Protein AF-A0A7K2NXX6-F1 (afdb_monomer_lite)

Radius of gyration: 20.78 Å; chains: 1; bounding box: 57×47×48 Å

pLDDT: mean 92.91, std 5.84, range [59.84, 98.69]

Secondary structure (DSSP, 8-state):
-GGGT------GGGTSSS-TTSS--TTSSS-SSHHHHHHHHHTSPPPPPPPPPS-----TT---PPPPPGGG--S--TT----SHHHHHHHHHHIIIIIGGGHHHHTT-TTTT-S---HHHHHTTSS-HHHHHHHHHHH-SHHHHHHHHHHHHHHHHHHHHHH-GGGGTS-SS--------GGGTTT-

Sequence (188 aa):
LSARGCRLHVHDAVTTVLAPGSVTPASSDHFAVFTPYFRRWSERAVREPLAAPRGVRVPDGVGSEPLPARGDLTGLSPGLGTGGERDARKRLTAWLRGGIGGYADHHDDLAGDATSRLSPDLHLGALSPVELVHRARRAGGPGAEAFVRQLAWRDFHHQVLAARPHASAADYRTRHDRWRTGAAAEAD

Foldseek 3Di:
DVVVVDDDDDDQQLLAQDGQQPQDDPPDSADPDLPVSVVSVVVDDGDDDDDDDPDDDDDPPDDDDDDDDPVVDPPDDPPDDDDALVVLVVLLVVCLVPQLACQQPCVPPPVVPSDSPNVVCSVVSSDRLSVLLVSLVVSDDDSSVVVNSVSSVVVNVNNLCVRPVCVVPDPPDDPVDDDDDDPRVVPD

Structure (mmCIF, N/CA/C/O backbone):
data_AF-A0A7K2NXX6-F1
#
_entry.id   AF-A0A7K2NXX6-F1
#
loop_
_atom_site.group_PDB
_atom_site.id
_atom_site.type_symbol
_atom_site.label_atom_id
_atom_site.label_alt_id
_atom_site.label_comp_id
_atom_site.label_asym_id
_atom_site.label_entity_id
_atom_site.label_seq_id
_atom_site.pdbx_PDB_ins_code
_atom_site.Cartn_x
_atom_site.Cartn_y
_atom_site.Cartn_z
_atom_site.occupancy
_atom_site.B_iso_or_equiv
_atom_site.auth_seq_id
_atom_site.auth_comp_id
_atom_site.auth_asym_id
_atom_site.auth_atom_id
_atom_site.pdbx_PDB_model_num
ATOM 1 N N . LEU A 1 1 ? -21.059 -16.130 12.339 1.00 80.50 1 LEU A N 1
ATOM 2 C CA . LEU A 1 1 ? -21.945 -14.942 12.238 1.00 80.50 1 LEU A CA 1
ATOM 3 C C . LEU A 1 1 ? -23.342 -15.316 11.755 1.00 80.50 1 LEU A C 1
ATOM 5 O O . LEU A 1 1 ? -24.276 -15.112 12.517 1.00 80.50 1 LEU A O 1
ATOM 9 N N . SER A 1 2 ? -23.482 -15.942 10.580 1.00 85.56 2 SER A N 1
ATOM 10 C CA . SER A 1 2 ? -24.791 -16.387 10.058 1.00 85.56 2 SER A CA 1
ATOM 11 C C . SER A 1 2 ? -25.552 -17.318 11.019 1.00 85.56 2 SER A C 1
ATOM 13 O O . SER A 1 2 ? -26.702 -17.051 11.346 1.00 85.56 2 SER A O 1
ATOM 15 N N . ALA A 1 3 ? -24.876 -18.311 11.613 1.00 92.69 3 ALA A N 1
ATOM 16 C CA . ALA A 1 3 ? -25.461 -19.191 12.639 1.00 92.69 3 ALA A CA 1
ATOM 17 C C . ALA A 1 3 ? -25.956 -18.463 13.913 1.00 92.69 3 ALA A C 1
ATOM 19 O O . ALA A 1 3 ? -26.666 -19.048 14.719 1.00 92.69 3 ALA A O 1
ATOM 20 N N . ARG A 1 4 ? -25.580 -17.190 14.105 1.00 94.62 4 ARG A N 1
ATOM 21 C CA . ARG A 1 4 ? -26.036 -16.322 15.204 1.00 94.62 4 ARG A CA 1
ATOM 22 C C . ARG A 1 4 ? -27.047 -15.263 14.734 1.00 94.62 4 ARG A C 1
ATOM 24 O O . ARG A 1 4 ? -27.299 -14.311 15.460 1.00 94.62 4 ARG A O 1
ATOM 31 N N . GLY A 1 5 ? -27.571 -15.376 13.510 1.00 95.31 5 GLY A N 1
ATOM 32 C CA . GLY A 1 5 ? -28.496 -14.404 12.915 1.00 95.31 5 GLY A CA 1
ATOM 33 C C . GLY A 1 5 ? -27.854 -13.071 12.508 1.00 95.31 5 GLY A C 1
ATOM 34 O O . GLY A 1 5 ? -28.562 -12.118 12.192 1.00 95.31 5 GLY A O 1
ATOM 35 N N . CYS A 1 6 ? -26.521 -12.967 12.508 1.00 96.00 6 CYS A N 1
ATOM 36 C CA . CYS A 1 6 ? -25.822 -11.734 12.145 1.00 96.00 6 CYS A CA 1
ATOM 37 C C . CYS A 1 6 ? -25.504 -11.693 10.646 1.00 96.00 6 CYS A C 1
ATOM 39 O O . CYS A 1 6 ? -24.922 -12.637 10.103 1.00 96.00 6 CYS A O 1
ATOM 41 N N . ARG A 1 7 ? -25.798 -10.557 10.000 1.00 95.06 7 ARG A N 1
ATOM 42 C CA . ARG A 1 7 ? -25.354 -10.263 8.629 1.00 95.06 7 ARG A CA 1
ATOM 43 C C . ARG A 1 7 ? -23.888 -9.831 8.619 1.00 95.06 7 ARG A C 1
ATOM 45 O O . ARG A 1 7 ? -23.461 -9.085 9.495 1.00 95.06 7 ARG A O 1
ATOM 52 N N . LEU A 1 8 ? -23.139 -10.287 7.617 1.00 93.19 8 LEU A N 1
ATOM 53 C CA . LEU A 1 8 ? -21.754 -9.891 7.366 1.00 93.19 8 LEU A CA 1
ATOM 54 C C . LEU A 1 8 ? -21.682 -9.169 6.020 1.00 93.19 8 LEU A C 1
ATOM 56 O O . LEU A 1 8 ? -22.116 -9.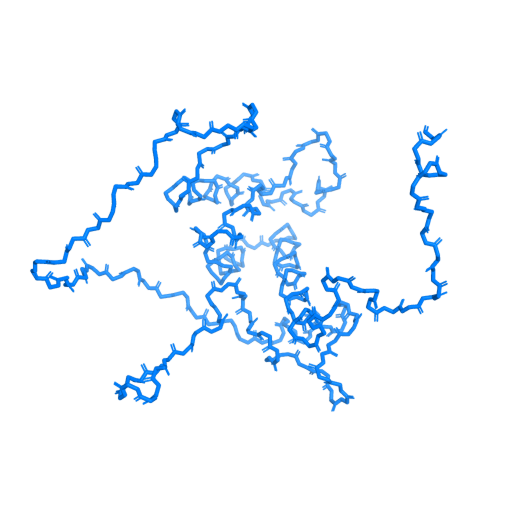710 5.006 1.00 93.19 8 LEU A O 1
ATOM 60 N N . HIS A 1 9 ? -21.107 -7.971 6.027 1.00 91.44 9 HIS A N 1
ATOM 61 C CA . HIS A 1 9 ? -20.768 -7.214 4.828 1.00 91.44 9 HIS A CA 1
ATOM 62 C C . HIS A 1 9 ? -19.251 -7.036 4.805 1.00 91.44 9 HIS A C 1
ATOM 64 O O . HIS A 1 9 ? -18.674 -6.578 5.791 1.00 91.44 9 HIS A O 1
ATOM 70 N N . VAL A 1 10 ? -18.611 -7.438 3.708 1.00 90.00 10 VAL A N 1
ATOM 71 C CA . VAL A 1 10 ? -17.154 -7.361 3.540 1.00 90.00 10 VAL A CA 1
ATOM 72 C C . VAL A 1 10 ? -16.827 -6.252 2.545 1.00 90.00 10 VAL A C 1
ATOM 74 O O . VAL A 1 10 ? -17.535 -6.066 1.555 1.00 90.00 10 VAL A O 1
ATOM 77 N N . HIS A 1 11 ? -15.766 -5.499 2.829 1.00 87.25 11 HIS A N 1
ATOM 78 C CA . HIS A 1 11 ? -15.288 -4.402 1.996 1.00 87.25 11 HIS A CA 1
ATOM 79 C C . HIS A 1 11 ? -13.804 -4.612 1.677 1.00 87.25 11 HIS A C 1
ATOM 81 O O . HIS A 1 11 ? -12.934 -4.246 2.462 1.00 87.25 11 HIS A O 1
ATOM 87 N N . ASP A 1 12 ? -13.508 -5.187 0.514 1.00 75.94 12 ASP A N 1
ATOM 88 C CA . ASP A 1 12 ? -12.149 -5.652 0.188 1.00 75.94 12 ASP A CA 1
ATOM 89 C C . ASP A 1 12 ? -11.182 -4.514 -0.184 1.00 75.94 12 ASP A C 1
ATOM 91 O O . ASP A 1 12 ? -9.980 -4.592 0.054 1.00 75.94 12 ASP A O 1
ATOM 95 N N . ALA A 1 13 ? -11.700 -3.396 -0.702 1.00 73.44 13 ALA A N 1
ATOM 96 C CA . ALA A 1 13 ? -10.901 -2.234 -1.110 1.00 73.44 13 ALA A CA 1
ATOM 97 C C . ALA A 1 13 ? -10.537 -1.287 0.056 1.00 73.44 13 ALA A C 1
ATOM 99 O O . ALA A 1 13 ? -10.328 -0.086 -0.151 1.00 73.44 13 ALA A O 1
ATOM 100 N N . VAL A 1 14 ? -10.537 -1.786 1.296 1.00 78.62 14 VAL A N 1
ATOM 101 C CA . VAL A 1 14 ? -10.045 -1.038 2.468 1.00 78.62 14 VAL A CA 1
ATOM 102 C C . VAL A 1 14 ? -8.521 -1.055 2.481 1.00 78.62 14 VAL A C 1
ATOM 104 O O . VAL A 1 14 ? -7.893 -0.029 2.741 1.00 78.62 14 VAL A O 1
ATOM 107 N N . THR A 1 15 ? -7.928 -2.201 2.145 1.00 86.69 15 THR A N 1
ATOM 108 C CA . THR A 1 15 ? -6.482 -2.390 2.181 1.00 86.69 15 THR A CA 1
ATOM 109 C C . THR A 1 15 ? -5.831 -2.228 0.819 1.00 86.69 15 THR A C 1
ATOM 111 O O . THR A 1 15 ? -4.651 -1.927 0.818 1.00 86.69 15 THR A O 1
ATOM 114 N N . THR A 1 16 ? -6.519 -2.375 -0.317 1.00 95.06 16 THR A N 1
ATOM 115 C CA . THR A 1 16 ? -5.965 -2.230 -1.685 1.00 95.06 16 THR A CA 1
ATOM 116 C C . THR A 1 16 ? -6.649 -1.109 -2.475 1.00 95.06 16 THR A C 1
ATOM 118 O O . THR A 1 16 ? -7.685 -0.590 -2.052 1.00 95.06 16 THR A O 1
ATOM 121 N N . VAL A 1 17 ? -6.075 -0.695 -3.615 1.00 97.44 17 VAL A N 1
ATOM 122 C CA . VAL A 1 17 ? -6.768 0.233 -4.533 1.00 97.44 17 VAL A CA 1
ATOM 123 C C . VAL A 1 17 ? -7.889 -0.506 -5.259 1.00 97.44 17 VAL A C 1
ATOM 125 O O . VAL A 1 17 ? -9.029 -0.040 -5.280 1.00 97.44 17 VAL A O 1
ATOM 128 N N . LEU A 1 18 ? -7.565 -1.672 -5.817 1.00 96.75 18 LEU A N 1
ATOM 129 C CA . LEU A 1 18 ? -8.494 -2.605 -6.439 1.00 96.75 18 LEU A CA 1
ATOM 130 C C . LEU A 1 18 ? -8.483 -3.925 -5.663 1.00 96.75 18 LEU A C 1
ATOM 132 O O . LEU A 1 18 ? -7.428 -4.425 -5.268 1.00 96.75 18 LEU A O 1
ATOM 136 N N . ALA A 1 19 ? -9.658 -4.503 -5.422 1.00 94.50 19 ALA A N 1
ATOM 137 C CA . ALA A 1 19 ? -9.767 -5.761 -4.687 1.00 94.50 19 ALA A CA 1
ATOM 138 C C . ALA A 1 19 ? -9.073 -6.910 -5.452 1.00 94.50 19 ALA A C 1
ATOM 140 O O . ALA A 1 19 ? -9.161 -6.951 -6.689 1.00 94.50 19 ALA A O 1
ATOM 141 N N . PRO A 1 20 ? -8.419 -7.866 -4.766 1.00 94.50 20 PRO A N 1
ATOM 142 C CA . PRO A 1 20 ? -7.987 -9.114 -5.392 1.00 94.50 20 PRO A CA 1
ATOM 143 C C . PRO A 1 20 ? -9.119 -9.766 -6.201 1.00 94.50 20 PRO A C 1
ATOM 145 O O . PRO A 1 20 ? -10.276 -9.743 -5.792 1.00 94.50 20 PRO A O 1
ATOM 148 N N . GLY A 1 21 ? -8.804 -10.293 -7.386 1.00 92.81 21 GLY A N 1
ATOM 149 C CA . GLY A 1 21 ? -9.799 -10.876 -8.299 1.00 92.81 21 GLY A CA 1
ATOM 150 C C . GLY A 1 21 ? -10.571 -9.875 -9.176 1.00 92.81 21 GLY A C 1
ATOM 151 O O . GLY A 1 21 ? -11.204 -10.286 -10.142 1.00 92.81 21 GLY A O 1
ATOM 152 N N . SER A 1 22 ? -10.483 -8.560 -8.931 1.00 93.44 22 SER A N 1
ATOM 153 C CA . SER A 1 22 ? -11.109 -7.544 -9.812 1.00 93.44 22 SER A CA 1
ATOM 154 C C . SER A 1 22 ? -10.345 -7.307 -11.130 1.00 93.44 22 SER A C 1
ATOM 156 O O . SER A 1 22 ? -10.891 -6.815 -12.129 1.00 93.44 22 SER A O 1
ATOM 158 N N . VAL A 1 23 ? -9.061 -7.672 -11.145 1.00 95.62 23 VAL A N 1
ATOM 159 C CA . VAL A 1 23 ? -8.169 -7.617 -12.304 1.00 95.62 23 VAL A CA 1
ATOM 160 C C . VAL A 1 23 ? -7.562 -9.001 -12.494 1.00 95.62 23 VAL A C 1
ATOM 162 O O . VAL A 1 23 ? -6.636 -9.379 -11.782 1.00 95.62 23 VAL A O 1
ATOM 165 N N . THR A 1 24 ? -8.086 -9.749 -13.461 1.00 94.56 24 THR A N 1
ATOM 166 C CA . THR A 1 24 ? -7.645 -11.110 -13.790 1.00 94.56 24 THR A CA 1
ATOM 167 C C . THR A 1 24 ? -7.390 -11.253 -15.294 1.00 94.56 24 THR A C 1
ATOM 169 O O . THR A 1 24 ? -7.964 -10.511 -16.103 1.00 94.56 24 THR A O 1
ATOM 172 N N . PRO A 1 25 ? -6.481 -12.155 -15.703 1.00 94.88 25 PRO A N 1
ATOM 173 C CA . PRO A 1 25 ? -6.343 -12.542 -17.101 1.00 94.88 25 PRO A CA 1
ATOM 174 C C . PRO A 1 25 ? -7.521 -13.434 -17.527 1.00 94.88 25 PRO A C 1
ATOM 176 O O . PRO A 1 25 ? -8.249 -13.964 -16.697 1.00 94.88 25 PRO A O 1
ATOM 179 N N . ALA A 1 26 ? -7.693 -13.644 -18.834 1.00 90.19 26 ALA A N 1
ATOM 180 C CA . ALA A 1 26 ? -8.804 -14.449 -19.354 1.00 90.19 26 ALA A CA 1
ATOM 181 C C . ALA A 1 26 ? -8.736 -15.940 -18.959 1.00 90.19 26 ALA A C 1
ATOM 183 O O . ALA A 1 26 ? -9.763 -16.604 -18.906 1.00 90.19 26 ALA A O 1
ATOM 184 N N . SER A 1 27 ? -7.534 -16.468 -18.708 1.00 89.25 27 SER A N 1
ATOM 185 C CA . SER A 1 27 ? -7.275 -17.909 -18.574 1.00 89.25 27 SER A CA 1
ATOM 186 C C . SER A 1 27 ? -6.618 -18.310 -17.247 1.00 89.25 27 SER A C 1
ATOM 188 O O . SER A 1 27 ? -6.048 -19.393 -17.151 1.00 89.25 27 SER A O 1
ATOM 190 N N . SER A 1 28 ? -6.612 -17.431 -16.245 1.00 91.94 28 SER A N 1
ATOM 191 C CA . SER A 1 28 ? -6.025 -17.696 -14.925 1.00 91.94 28 SER A CA 1
ATOM 192 C C . SER A 1 28 ? -6.760 -16.879 -13.863 1.00 91.94 28 SER A C 1
ATOM 194 O O . SER A 1 28 ? -7.365 -15.851 -14.158 1.00 91.94 28 SER A O 1
ATOM 196 N N . ASP A 1 29 ? -6.700 -17.335 -12.620 1.00 89.56 29 ASP A N 1
ATOM 197 C CA . ASP A 1 29 ? -7.305 -16.680 -11.458 1.00 89.56 29 ASP A CA 1
ATOM 198 C C . ASP A 1 29 ? -6.532 -15.436 -10.988 1.00 89.56 29 ASP A C 1
ATOM 200 O O . ASP A 1 29 ? -7.051 -14.639 -10.210 1.00 89.56 29 ASP A O 1
ATOM 204 N N . HIS A 1 30 ? -5.309 -15.239 -11.484 1.00 96.00 30 HIS A N 1
ATOM 205 C CA . HIS A 1 30 ? -4.478 -14.070 -11.202 1.00 96.00 30 HIS A CA 1
ATOM 206 C C . HIS A 1 30 ? -3.417 -13.845 -12.287 1.00 96.00 30 HIS A C 1
ATOM 208 O O . HIS A 1 30 ? -3.100 -14.738 -13.084 1.00 96.00 30 HIS A O 1
ATOM 214 N N . PHE A 1 31 ? -2.836 -12.645 -12.309 1.00 97.25 31 PHE A N 1
ATOM 215 C CA . PHE A 1 31 ? -1.636 -12.357 -13.089 1.00 97.25 31 PHE A CA 1
ATOM 216 C C . PHE A 1 31 ? -0.386 -12.808 -12.328 1.00 97.25 31 PHE A C 1
ATOM 218 O O . PHE A 1 31 ? -0.193 -12.437 -11.173 1.00 97.25 31 PHE A O 1
ATOM 225 N N . ALA A 1 32 ? 0.505 -13.539 -13.002 1.00 95.44 32 ALA A N 1
ATOM 226 C CA . ALA A 1 32 ? 1.808 -13.936 -12.456 1.00 95.44 32 ALA A CA 1
ATOM 227 C C . ALA A 1 32 ? 2.957 -12.982 -12.844 1.00 95.44 32 ALA A C 1
ATOM 229 O O . ALA A 1 32 ? 4.094 -13.178 -12.425 1.00 95.44 32 ALA A O 1
ATOM 230 N N . VAL A 1 33 ? 2.684 -11.974 -13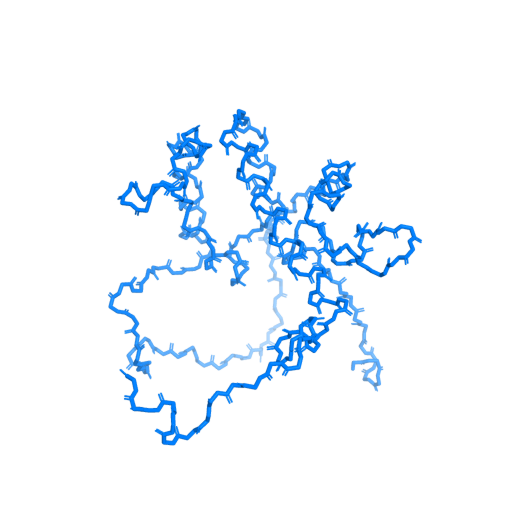.682 1.00 96.81 33 VAL A N 1
ATOM 231 C CA . VAL A 1 33 ? 3.663 -10.986 -14.162 1.00 96.81 33 VAL A CA 1
ATOM 232 C C . VAL A 1 33 ? 3.074 -9.590 -14.001 1.00 96.81 33 VAL A C 1
ATOM 234 O O . VAL A 1 33 ? 1.928 -9.351 -14.386 1.00 96.81 33 VAL A O 1
ATOM 237 N N . PHE A 1 34 ? 3.866 -8.662 -13.463 1.00 98.38 34 PHE A N 1
ATOM 238 C CA . PHE A 1 34 ? 3.400 -7.322 -13.115 1.00 98.38 34 PHE A CA 1
ATOM 239 C C . PHE A 1 34 ? 3.022 -6.461 -14.319 1.00 98.38 34 PHE A C 1
ATOM 241 O O . PHE A 1 34 ? 1.979 -5.826 -14.302 1.00 98.38 34 PHE A O 1
ATOM 248 N N . THR A 1 35 ? 3.823 -6.434 -15.385 1.00 98.12 35 THR A N 1
ATOM 249 C CA . THR A 1 35 ? 3.570 -5.549 -16.537 1.00 98.12 35 THR A CA 1
ATOM 250 C C . THR A 1 35 ? 2.162 -5.701 -17.148 1.00 98.12 35 THR A C 1
ATOM 252 O O . THR A 1 35 ? 1.463 -4.692 -17.268 1.00 98.12 35 THR A O 1
ATOM 255 N N . PRO A 1 36 ? 1.678 -6.913 -17.500 1.00 97.62 36 PRO A N 1
ATOM 256 C CA . PRO A 1 36 ? 0.314 -7.074 -18.008 1.00 97.62 36 PRO A CA 1
ATOM 257 C C . PRO A 1 36 ? -0.762 -6.818 -16.939 1.00 97.62 36 PRO A C 1
ATOM 259 O O . PRO A 1 36 ? -1.836 -6.323 -17.284 1.00 97.62 36 PRO A O 1
ATOM 262 N N . TYR A 1 37 ? -0.470 -7.085 -15.659 1.00 98.50 37 TYR A N 1
ATOM 263 C CA . TYR A 1 37 ? -1.352 -6.706 -14.554 1.00 98.50 37 TYR A CA 1
ATOM 264 C C . TYR A 1 37 ? -1.518 -5.190 -14.478 1.00 98.50 37 TYR A C 1
ATOM 266 O O . TYR A 1 37 ? -2.639 -4.699 -14.508 1.00 98.50 37 TYR A O 1
ATOM 274 N N . PHE A 1 38 ? -0.412 -4.444 -14.443 1.00 98.56 38 PHE A N 1
ATOM 275 C CA . PHE A 1 38 ? -0.396 -2.991 -14.324 1.00 98.56 38 PHE A CA 1
ATOM 276 C C . PHE A 1 38 ? -1.136 -2.313 -15.473 1.00 98.56 38 PHE A C 1
ATOM 278 O O . PHE A 1 38 ? -1.890 -1.371 -15.237 1.00 98.56 38 PHE A O 1
ATOM 285 N N . ARG A 1 39 ? -0.987 -2.827 -16.702 1.00 98.06 39 ARG A N 1
ATOM 286 C CA . ARG A 1 39 ? -1.768 -2.359 -17.851 1.00 98.06 39 ARG A CA 1
ATOM 287 C C . ARG A 1 39 ? -3.271 -2.464 -17.576 1.00 98.06 39 ARG A C 1
ATOM 289 O O . ARG A 1 39 ? -3.968 -1.459 -17.647 1.00 98.06 39 ARG A O 1
ATOM 296 N N . ARG A 1 40 ? -3.763 -3.650 -17.197 1.00 97.94 40 ARG A N 1
ATOM 297 C CA . ARG A 1 40 ? -5.195 -3.861 -16.909 1.00 97.94 40 ARG A CA 1
ATOM 298 C C . ARG A 1 40 ? -5.672 -3.137 -15.654 1.00 97.94 40 ARG A C 1
ATOM 300 O O . ARG A 1 40 ? -6.797 -2.656 -15.631 1.00 97.94 40 ARG A O 1
ATOM 307 N N . TRP A 1 41 ? -4.834 -3.041 -14.628 1.00 98.12 41 TRP A N 1
ATOM 308 C CA . TRP A 1 41 ? -5.103 -2.300 -13.398 1.00 98.12 41 TRP A CA 1
ATOM 309 C C . TRP A 1 41 ? -5.279 -0.804 -13.684 1.00 98.12 41 TRP A C 1
ATOM 311 O O . TRP A 1 41 ? -6.211 -0.190 -13.173 1.00 98.12 41 TRP A O 1
ATOM 321 N N . SER A 1 42 ? -4.450 -0.233 -14.563 1.00 97.62 42 SER A N 1
ATOM 322 C CA . SER A 1 42 ? -4.498 1.193 -14.917 1.00 97.62 42 SER A CA 1
ATOM 323 C C . SER A 1 42 ? -5.735 1.572 -15.733 1.00 97.62 42 SER A C 1
ATOM 325 O O . SER A 1 42 ? -6.177 2.715 -15.666 1.00 97.62 42 SER A O 1
ATOM 327 N N . GLU A 1 43 ? -6.314 0.618 -16.466 1.00 96.88 43 GLU A N 1
ATOM 328 C CA . GLU A 1 43 ? -7.565 0.786 -17.221 1.00 96.88 43 GLU A CA 1
ATOM 329 C C . GLU A 1 43 ? -8.812 0.774 -16.312 1.00 96.88 43 GLU A C 1
ATOM 331 O O . GLU A 1 43 ? -9.903 1.144 -16.750 1.00 96.88 43 GLU A O 1
ATOM 336 N N . ARG A 1 44 ? -8.698 0.335 -15.048 1.00 96.56 44 ARG A N 1
ATOM 337 C CA . ARG A 1 44 ? -9.843 0.279 -14.130 1.00 96.56 44 ARG A CA 1
ATOM 338 C C . ARG A 1 44 ? -10.132 1.637 -13.500 1.00 96.56 44 ARG A C 1
ATOM 340 O O . ARG A 1 44 ? -9.238 2.356 -13.053 1.00 96.56 44 ARG A O 1
ATOM 347 N N . ALA A 1 45 ? -11.423 1.932 -13.368 1.00 94.31 45 ALA A N 1
ATOM 348 C CA . ALA A 1 45 ? -11.887 3.046 -12.559 1.00 94.31 45 ALA A CA 1
ATOM 349 C C . ALA A 1 45 ? -11.536 2.805 -11.083 1.00 94.31 45 ALA A C 1
ATOM 351 O O . ALA A 1 45 ? -11.858 1.764 -10.509 1.00 94.31 45 ALA A O 1
ATOM 352 N N . VAL A 1 46 ? -10.887 3.792 -10.470 1.00 95.12 46 VAL A N 1
ATOM 353 C CA . VAL A 1 46 ? -10.601 3.797 -9.036 1.00 95.12 46 VAL A CA 1
ATOM 354 C C . VAL A 1 46 ? -11.772 4.477 -8.343 1.00 95.12 46 VAL A C 1
ATOM 356 O O . VAL A 1 46 ? -12.135 5.593 -8.709 1.00 95.12 46 VAL A O 1
ATOM 359 N N . ARG A 1 47 ? -12.373 3.809 -7.354 1.00 93.94 47 ARG A N 1
ATOM 360 C CA . ARG A 1 47 ? -13.492 4.373 -6.585 1.00 93.94 47 ARG A CA 1
ATOM 361 C C . ARG A 1 47 ? -13.108 5.703 -5.933 1.00 93.94 47 ARG A C 1
ATOM 363 O O . ARG A 1 47 ? -11.941 5.926 -5.612 1.00 93.94 47 ARG A O 1
ATOM 370 N N . GLU A 1 48 ? -14.092 6.540 -5.641 1.00 94.38 48 GLU A N 1
ATOM 371 C CA . GLU A 1 48 ? -13.849 7.741 -4.844 1.00 94.38 48 GLU A CA 1
ATOM 372 C C . GLU A 1 48 ? -13.580 7.397 -3.363 1.00 94.38 48 GLU A C 1
ATOM 374 O O . GLU A 1 48 ? -14.154 6.436 -2.820 1.00 94.38 48 GLU A O 1
ATOM 379 N N . PRO A 1 49 ? -12.692 8.141 -2.676 1.00 93.44 49 PRO A N 1
ATOM 380 C CA . PRO A 1 49 ? -12.558 8.065 -1.229 1.00 93.44 49 PRO A CA 1
ATOM 381 C C . PRO A 1 49 ? -13.847 8.535 -0.545 1.00 93.44 49 PRO A C 1
ATOM 383 O O . PRO A 1 49 ? -14.434 9.546 -0.926 1.00 93.44 49 PRO A O 1
ATOM 386 N N . LEU A 1 50 ? -14.268 7.828 0.502 1.00 92.06 50 LEU A N 1
ATOM 387 C CA . LEU A 1 50 ? -15.390 8.254 1.336 1.00 92.06 50 LEU A CA 1
ATOM 388 C C . LEU A 1 50 ? -14.896 9.197 2.436 1.00 92.06 50 LEU A C 1
ATOM 390 O O . LEU A 1 50 ? -13.795 9.027 2.962 1.00 92.06 50 LEU A O 1
ATOM 394 N N . ALA A 1 51 ? -15.723 10.178 2.797 1.00 92.62 51 ALA A N 1
ATOM 395 C CA . ALA A 1 51 ? -15.451 11.054 3.930 1.00 92.62 51 ALA A CA 1
ATOM 396 C C . ALA A 1 51 ? -15.571 10.298 5.263 1.00 92.62 51 ALA A C 1
ATOM 398 O O . ALA A 1 51 ? -16.364 9.362 5.394 1.00 92.62 51 ALA A O 1
ATOM 399 N N . ALA A 1 52 ? -14.816 10.747 6.267 1.00 92.81 52 ALA A N 1
ATOM 400 C CA . ALA A 1 52 ? -14.964 10.253 7.630 1.00 92.81 52 ALA A CA 1
ATOM 401 C C . ALA A 1 52 ? -16.385 10.546 8.160 1.00 92.81 52 ALA A C 1
ATOM 403 O O . ALA A 1 52 ? -16.929 11.626 7.894 1.00 92.81 52 ALA A O 1
ATOM 404 N N . PRO A 1 53 ? -17.005 9.619 8.913 1.00 94.81 53 PRO A N 1
ATOM 405 C CA . PRO A 1 53 ? -18.304 9.868 9.522 1.00 94.81 53 PRO A CA 1
ATOM 406 C C . PRO A 1 53 ? -18.208 11.031 10.517 1.00 94.81 53 PRO A C 1
ATOM 408 O O . PRO A 1 53 ? -17.265 11.122 11.297 1.00 94.81 53 PRO A O 1
ATOM 411 N N . ARG A 1 54 ? -19.216 11.912 10.524 1.00 95.69 54 ARG A N 1
ATOM 412 C CA . ARG A 1 54 ? -19.268 13.069 11.443 1.00 95.69 54 ARG A CA 1
ATOM 413 C C . ARG A 1 54 ? -19.494 12.676 12.906 1.00 95.69 54 ARG A C 1
ATOM 415 O O . ARG A 1 54 ? -19.241 13.472 13.800 1.00 95.69 54 ARG A O 1
ATOM 422 N N . GLY A 1 55 ? -19.995 11.469 13.139 1.00 94.81 55 GLY A N 1
ATOM 423 C CA . GLY A 1 55 ? -20.216 10.906 14.460 1.00 94.81 55 GLY A CA 1
ATOM 424 C C . GLY A 1 55 ? -20.580 9.433 14.348 1.00 94.81 55 GLY A C 1
ATOM 425 O O . GLY A 1 55 ? -21.211 9.013 13.377 1.00 94.81 55 GLY A O 1
ATOM 426 N N . VAL A 1 56 ? -20.175 8.656 15.346 1.00 93.31 56 VAL A N 1
ATOM 427 C CA . VAL A 1 56 ? -20.514 7.239 15.486 1.00 93.31 56 VAL A CA 1
ATOM 428 C C . VAL A 1 56 ? -21.222 7.093 16.825 1.00 93.31 56 VAL A C 1
ATOM 430 O O . VAL A 1 56 ? -20.643 7.406 17.862 1.00 93.31 56 VAL A O 1
ATOM 433 N N . ARG A 1 57 ? -22.493 6.677 16.811 1.00 93.06 57 ARG A N 1
ATOM 434 C CA . ARG A 1 57 ? -23.239 6.423 18.050 1.00 93.06 57 ARG A CA 1
ATOM 435 C C . ARG A 1 57 ? -22.818 5.071 18.610 1.00 93.06 57 ARG A C 1
ATOM 437 O O . ARG A 1 57 ? -22.944 4.066 17.913 1.00 93.06 57 ARG A O 1
ATOM 444 N N . VAL A 1 58 ? -22.344 5.066 19.849 1.00 90.75 58 VAL A N 1
ATOM 445 C CA . VAL A 1 58 ? -21.966 3.858 20.590 1.00 90.75 58 VAL A CA 1
ATOM 446 C C . VAL A 1 58 ? -23.021 3.618 21.676 1.00 90.75 58 VAL A C 1
ATOM 448 O O . VAL A 1 58 ? -23.446 4.595 22.290 1.00 90.75 58 VAL A O 1
ATOM 451 N N . PRO A 1 59 ? -23.500 2.376 21.883 1.00 91.81 59 PRO A N 1
ATOM 452 C CA . PRO A 1 59 ? -24.426 2.068 22.968 1.00 91.81 59 PRO A CA 1
ATOM 453 C C . PRO A 1 59 ? -23.817 2.346 24.345 1.00 91.81 59 PRO A C 1
ATOM 455 O O . PRO A 1 59 ? -22.615 2.166 24.546 1.00 91.81 59 PRO A O 1
ATOM 458 N N . ASP A 1 60 ? -24.664 2.713 25.301 1.00 90.62 60 ASP A N 1
ATOM 459 C CA . ASP A 1 60 ? -24.250 2.874 26.691 1.00 90.62 60 ASP A CA 1
ATOM 460 C C . ASP A 1 60 ? -23.858 1.525 27.313 1.00 90.62 60 ASP A C 1
ATOM 462 O O . ASP A 1 60 ? -24.371 0.467 26.940 1.00 90.62 60 ASP A O 1
ATOM 466 N N . GLY A 1 61 ? -22.940 1.556 28.281 1.00 88.94 61 GLY A N 1
ATOM 467 C CA . GLY A 1 61 ? -22.508 0.362 29.017 1.00 88.94 61 GLY A CA 1
ATOM 468 C C . GLY A 1 61 ? -21.519 -0.545 28.275 1.00 88.94 61 GLY A C 1
ATOM 469 O O . GLY A 1 61 ? -21.165 -1.601 28.795 1.00 88.94 61 GLY A O 1
ATOM 470 N N . VAL A 1 62 ? -21.037 -0.150 27.090 1.00 89.38 62 VAL A N 1
ATOM 471 C CA . VAL A 1 62 ? -19.939 -0.847 26.403 1.00 89.38 62 VAL A CA 1
ATOM 472 C C . VAL A 1 62 ? -18.605 -0.432 27.028 1.00 89.38 62 VAL A C 1
ATOM 474 O O . VAL A 1 62 ? -18.164 0.704 26.868 1.00 89.38 62 VAL A O 1
ATOM 477 N N . GLY A 1 63 ? -17.961 -1.355 27.742 1.00 89.25 63 GLY A N 1
ATOM 478 C CA . GLY A 1 63 ? -16.594 -1.185 28.239 1.00 89.25 63 GLY A CA 1
ATOM 479 C C . GLY A 1 63 ? -15.539 -1.606 27.212 1.00 89.25 63 GLY A C 1
ATOM 480 O O . GLY A 1 63 ? -15.822 -2.377 26.294 1.00 89.25 63 GLY A O 1
ATOM 481 N N . SER A 1 64 ? -14.310 -1.127 27.391 1.00 90.62 64 SER A N 1
ATOM 482 C CA . SER A 1 64 ? -13.125 -1.601 26.673 1.00 90.62 64 SER A CA 1
ATOM 483 C C . SER A 1 64 ? -12.052 -2.040 27.660 1.00 90.62 64 SER A C 1
ATOM 485 O O . SER A 1 64 ? -11.961 -1.509 28.767 1.00 90.62 64 SER A O 1
ATOM 487 N N . GLU A 1 65 ? -11.200 -2.969 27.242 1.00 93.19 65 GLU A N 1
ATOM 488 C CA . GLU A 1 65 ? -9.957 -3.247 27.957 1.00 93.19 65 GLU A CA 1
ATOM 489 C C . GLU A 1 65 ? -9.014 -2.029 27.888 1.00 93.19 65 GLU A C 1
ATOM 491 O O . GLU A 1 65 ? -9.102 -1.231 26.942 1.00 93.19 65 GLU A O 1
ATOM 496 N N . PRO A 1 66 ? -8.133 -1.835 28.886 1.00 91.62 66 PRO A N 1
ATOM 497 C CA . PRO A 1 66 ? -7.115 -0.797 28.820 1.00 91.62 66 PRO A CA 1
ATOM 498 C C . PRO A 1 66 ? -6.155 -1.065 27.656 1.00 91.62 66 PRO A C 1
ATOM 500 O O . PRO A 1 66 ? -5.798 -2.206 27.368 1.00 91.62 66 PRO A O 1
ATOM 503 N N . LEU A 1 67 ? -5.707 0.003 26.996 1.00 90.25 67 LEU A N 1
ATOM 504 C CA . LEU A 1 67 ? -4.658 -0.112 25.987 1.00 90.25 67 LEU A CA 1
ATOM 505 C C . LEU A 1 67 ? -3.313 -0.422 26.665 1.00 90.25 67 LEU A C 1
ATOM 507 O O . LEU A 1 67 ? -3.036 0.154 27.721 1.00 90.25 67 LEU A O 1
ATOM 511 N N . PRO A 1 68 ? -2.458 -1.267 26.061 1.00 88.44 68 PRO A N 1
ATOM 512 C CA . PRO A 1 68 ? -1.116 -1.511 26.578 1.00 88.44 68 PRO A CA 1
ATOM 513 C C . PRO A 1 68 ? -0.309 -0.208 26.605 1.00 88.44 68 PRO A C 1
ATOM 515 O O . PRO A 1 68 ? -0.363 0.588 25.658 1.00 88.44 68 PRO A O 1
ATOM 518 N N . ALA A 1 69 ? 0.452 0.022 27.678 1.00 86.56 69 ALA A N 1
ATOM 519 C CA . ALA A 1 69 ? 1.319 1.184 27.759 1.00 86.56 69 ALA A CA 1
ATOM 520 C C . ALA A 1 69 ? 2.612 0.928 26.981 1.00 86.56 69 ALA A C 1
ATOM 522 O O . ALA A 1 69 ? 3.105 -0.193 26.876 1.00 86.56 69 ALA A O 1
ATOM 523 N N . ARG A 1 70 ? 3.226 1.997 26.463 1.00 82.75 70 ARG A N 1
ATOM 524 C CA . ARG A 1 70 ? 4.504 1.883 25.743 1.00 82.75 70 ARG A CA 1
ATOM 525 C C . ARG A 1 70 ? 5.601 1.230 26.594 1.00 82.75 70 ARG A C 1
ATOM 527 O O . ARG A 1 70 ? 6.439 0.530 26.039 1.00 82.75 70 ARG A O 1
ATOM 534 N N . GLY A 1 71 ? 5.597 1.478 27.906 1.00 85.00 71 GLY A N 1
ATOM 535 C CA . GLY A 1 71 ? 6.567 0.912 28.849 1.00 85.00 71 GLY A CA 1
ATOM 536 C C . GLY A 1 71 ? 6.447 -0.602 29.035 1.00 85.00 71 GLY A C 1
ATOM 537 O O . GLY A 1 71 ? 7.415 -1.224 29.455 1.00 85.00 71 GLY A O 1
ATOM 538 N N . ASP A 1 72 ? 5.306 -1.189 28.665 1.00 88.44 72 ASP A N 1
ATOM 539 C CA . ASP A 1 72 ? 5.057 -2.630 28.776 1.00 88.44 72 ASP A CA 1
ATOM 540 C C . ASP A 1 72 ? 5.626 -3.407 27.575 1.00 88.44 72 ASP A C 1
ATOM 542 O O . ASP A 1 72 ? 5.658 -4.638 27.570 1.00 88.44 72 ASP A O 1
ATOM 546 N N . LEU A 1 73 ? 6.066 -2.698 26.530 1.00 89.06 73 LEU A N 1
ATOM 547 C CA . LEU A 1 73 ? 6.577 -3.288 25.298 1.00 89.06 73 LEU A CA 1
ATOM 548 C C . LEU A 1 73 ? 8.100 -3.445 25.361 1.00 89.06 73 LEU A C 1
ATOM 550 O O . LEU A 1 73 ? 8.830 -2.510 25.686 1.00 89.06 73 LEU A O 1
ATOM 554 N N . THR A 1 74 ? 8.589 -4.618 24.965 1.00 90.94 74 THR A N 1
ATOM 555 C CA . THR A 1 74 ? 10.022 -4.925 24.855 1.00 90.94 74 THR A CA 1
ATOM 556 C C . THR A 1 74 ? 10.422 -5.130 23.392 1.00 90.94 74 THR A C 1
ATOM 558 O O . THR A 1 74 ? 9.571 -5.330 22.526 1.00 90.94 74 THR A O 1
ATOM 561 N N . GLY A 1 75 ? 11.719 -5.022 23.083 1.00 89.12 75 GLY A N 1
ATOM 562 C CA . GLY A 1 75 ? 12.226 -5.226 21.717 1.00 89.12 75 GLY A CA 1
ATOM 563 C C . GLY A 1 75 ? 11.848 -4.125 20.716 1.00 89.12 75 GLY A C 1
ATOM 564 O O . GLY A 1 75 ? 11.817 -4.370 19.512 1.00 89.12 75 GLY A O 1
ATOM 565 N N . LEU A 1 76 ? 11.542 -2.9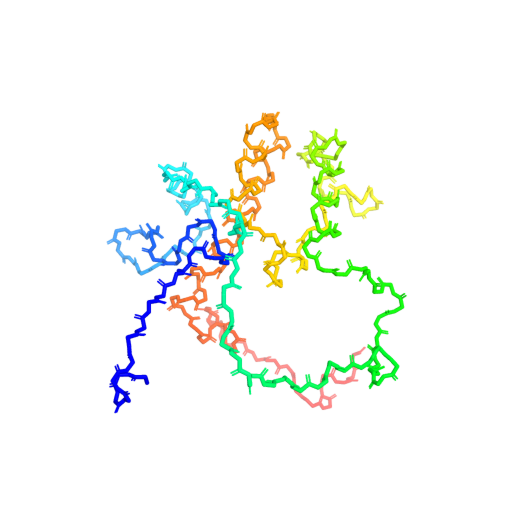11 21.191 1.00 87.81 76 LEU A N 1
ATOM 566 C CA . LEU A 1 76 ? 11.200 -1.791 20.315 1.00 87.81 76 LEU A CA 1
ATOM 567 C C . LEU A 1 76 ? 12.414 -1.322 19.503 1.00 87.81 76 LEU A C 1
ATOM 569 O O . LEU A 1 76 ? 13.516 -1.178 20.031 1.00 87.81 76 LEU A O 1
ATOM 573 N N . SER A 1 77 ? 12.184 -1.002 18.227 1.00 86.69 77 SER A N 1
ATOM 574 C CA . SER A 1 77 ? 13.204 -0.367 17.390 1.00 86.69 77 SER A CA 1
ATOM 575 C C . SER A 1 77 ? 13.610 0.999 17.973 1.00 86.69 77 SER A C 1
ATOM 577 O O . SER A 1 77 ? 12.723 1.800 18.292 1.00 86.69 77 SER A O 1
ATOM 579 N N . PRO A 1 78 ? 14.916 1.325 18.049 1.00 83.94 78 PRO A N 1
ATOM 580 C CA . PRO A 1 78 ? 15.387 2.643 18.486 1.00 83.94 78 PRO A CA 1
ATOM 581 C C . PRO A 1 78 ? 14.834 3.802 17.643 1.00 83.94 78 PRO A C 1
ATOM 583 O O . PRO A 1 78 ? 14.671 4.911 18.143 1.00 83.94 78 PRO A O 1
ATOM 586 N N . GLY A 1 79 ? 14.519 3.540 16.369 1.00 83.06 79 GLY A N 1
ATOM 587 C CA . GLY A 1 79 ? 13.987 4.514 15.413 1.00 83.06 79 GLY A CA 1
ATOM 588 C C . GLY A 1 79 ? 12.470 4.450 15.227 1.00 83.06 79 GLY A C 1
ATOM 589 O O . GLY A 1 79 ? 11.979 4.837 14.167 1.00 83.06 79 GLY A O 1
ATOM 590 N N . LEU A 1 80 ? 11.720 3.915 16.198 1.00 83.75 80 LEU A N 1
ATOM 591 C CA . LEU A 1 80 ? 10.272 3.758 16.067 1.00 83.75 80 LEU A CA 1
ATOM 592 C C . LEU A 1 80 ? 9.581 5.122 15.905 1.00 83.75 80 LEU A C 1
ATOM 594 O O . LEU A 1 80 ? 9.504 5.916 16.843 1.00 83.75 80 LEU A O 1
ATOM 598 N N . GLY A 1 81 ? 9.065 5.381 14.704 1.00 82.12 81 GLY A N 1
ATOM 599 C CA . GLY A 1 81 ? 8.321 6.598 14.397 1.00 82.12 81 GLY A CA 1
ATOM 600 C C . GLY A 1 81 ? 6.918 6.615 15.007 1.00 82.12 81 GLY A C 1
ATOM 601 O O . GLY A 1 81 ? 6.356 5.581 15.370 1.00 82.12 81 GLY A O 1
ATOM 602 N N . THR A 1 82 ? 6.317 7.804 15.074 1.00 87.56 82 THR A N 1
ATOM 603 C CA . THR A 1 82 ? 4.927 7.956 15.521 1.00 87.56 82 THR A CA 1
ATOM 604 C C . THR A 1 82 ? 3.953 7.409 14.474 1.00 87.56 82 THR A C 1
ATOM 606 O O . THR A 1 82 ? 3.977 7.811 13.300 1.00 87.56 82 THR A O 1
ATOM 609 N N . GLY A 1 83 ? 3.100 6.480 14.910 1.00 90.06 83 GLY A N 1
ATOM 610 C CA . GLY A 1 83 ? 2.037 5.882 14.105 1.00 90.06 83 GLY A CA 1
ATOM 611 C C . GLY A 1 83 ? 0.703 6.630 14.194 1.00 90.06 83 GLY A C 1
ATOM 612 O O . GLY A 1 83 ? 0.559 7.617 14.911 1.00 90.06 83 GLY A O 1
ATOM 613 N N . GLY A 1 84 ? -0.293 6.113 13.477 1.00 94.88 84 GLY A N 1
ATOM 614 C CA . GLY A 1 84 ? -1.664 6.623 13.486 1.00 94.88 84 GLY A CA 1
ATOM 615 C C . GLY A 1 84 ? -1.982 7.582 12.337 1.00 94.88 84 GLY A C 1
ATOM 616 O O . GLY A 1 84 ? -1.109 8.247 11.777 1.00 94.88 84 GLY A O 1
ATOM 617 N N . GLU A 1 85 ? -3.271 7.660 11.992 1.00 96.44 85 GLU A N 1
ATOM 618 C CA . GLU A 1 85 ? -3.776 8.382 10.812 1.00 96.44 85 GLU A CA 1
ATOM 619 C C . GLU A 1 85 ? -3.314 9.845 10.760 1.00 96.44 85 GLU A C 1
ATOM 621 O O . GLU A 1 85 ? -2.940 10.349 9.702 1.00 96.44 85 GLU A O 1
ATOM 626 N N . ARG A 1 86 ? -3.305 10.543 11.902 1.00 97.12 86 ARG A N 1
ATOM 627 C CA . ARG A 1 86 ? -2.929 11.962 11.960 1.00 97.12 86 ARG A CA 1
ATOM 628 C C . ARG A 1 86 ? -1.506 12.195 11.456 1.00 97.12 86 ARG A C 1
ATOM 630 O O . ARG A 1 86 ? -1.295 13.075 10.622 1.00 97.12 86 ARG A O 1
ATOM 637 N N . ASP A 1 87 ? -0.540 11.434 11.958 1.00 97.06 87 ASP A N 1
ATOM 638 C CA . ASP A 1 87 ? 0.864 11.604 11.579 1.00 97.06 87 ASP A CA 1
ATOM 639 C C . ASP A 1 87 ? 1.152 11.015 10.199 1.00 97.06 87 ASP A C 1
ATOM 641 O O . ASP A 1 87 ? 1.906 11.609 9.425 1.00 97.06 87 ASP A O 1
ATOM 645 N N . ALA A 1 88 ? 0.446 9.949 9.822 1.00 97.25 88 ALA A N 1
ATOM 646 C CA . ALA A 1 88 ? 0.465 9.424 8.464 1.00 97.25 88 ALA A CA 1
ATOM 647 C C . ALA A 1 88 ? 0.004 10.470 7.429 1.00 97.25 88 ALA A C 1
ATOM 649 O O . ALA A 1 88 ? 0.656 10.689 6.406 1.00 97.25 88 ALA A O 1
ATOM 650 N N . ARG A 1 89 ? -1.082 11.205 7.711 1.00 97.06 89 ARG A N 1
ATOM 651 C CA . ARG A 1 89 ? -1.583 12.290 6.846 1.00 97.06 89 ARG A CA 1
ATOM 652 C C . ARG A 1 89 ? -0.614 13.468 6.752 1.00 97.06 89 ARG A C 1
ATOM 654 O O . ARG A 1 89 ? -0.505 14.070 5.678 1.00 97.06 89 ARG A O 1
ATOM 661 N N . LYS A 1 90 ? 0.104 13.795 7.833 1.00 97.50 90 LYS A N 1
ATOM 662 C CA . LYS A 1 90 ? 1.179 14.804 7.802 1.00 97.50 90 LYS A CA 1
ATOM 663 C C . LYS A 1 90 ? 2.317 14.358 6.883 1.00 97.50 90 LYS A C 1
ATOM 665 O O . LYS A 1 90 ? 2.699 15.134 6.008 1.00 97.50 90 LYS A O 1
ATOM 670 N N . ARG A 1 91 ? 2.796 13.112 7.026 1.00 96.94 91 ARG A N 1
ATOM 671 C CA . ARG A 1 91 ? 3.827 12.526 6.148 1.00 96.94 91 ARG A CA 1
ATOM 672 C C . ARG A 1 91 ? 3.402 12.551 4.685 1.00 96.94 91 ARG A C 1
ATOM 674 O O . ARG A 1 91 ? 4.131 13.085 3.857 1.00 96.94 91 ARG A O 1
ATOM 681 N N . LEU A 1 92 ? 2.192 12.078 4.380 1.00 97.81 92 LEU A N 1
ATOM 682 C CA . LEU A 1 92 ? 1.638 12.111 3.025 1.00 97.81 92 LEU A CA 1
ATOM 683 C C . LEU A 1 92 ? 1.618 13.533 2.452 1.00 97.81 92 LEU A C 1
ATOM 685 O O . LEU A 1 92 ? 2.013 13.750 1.312 1.00 97.81 92 LEU A O 1
ATOM 689 N N . THR A 1 93 ? 1.160 14.509 3.236 1.00 97.94 93 THR A N 1
ATOM 690 C CA . THR A 1 93 ? 1.073 15.906 2.786 1.00 97.94 93 THR A CA 1
ATOM 691 C C . THR A 1 93 ? 2.456 16.501 2.517 1.00 97.94 93 THR A C 1
ATOM 693 O O . THR A 1 93 ? 2.632 17.205 1.525 1.00 97.94 93 THR A O 1
ATOM 696 N N . ALA A 1 94 ? 3.441 16.219 3.373 1.00 97.06 94 ALA A N 1
ATOM 697 C CA . ALA A 1 94 ? 4.821 16.650 3.163 1.00 97.06 94 ALA A CA 1
ATOM 698 C C . ALA A 1 94 ? 5.426 16.002 1.907 1.00 97.06 94 ALA A C 1
ATOM 700 O O . ALA A 1 94 ? 5.989 16.703 1.066 1.00 97.06 94 ALA A O 1
ATOM 701 N N . TRP A 1 95 ? 5.223 14.692 1.740 1.00 97.88 95 TRP A N 1
ATOM 702 C CA . TRP A 1 95 ? 5.685 13.936 0.578 1.00 97.88 95 TRP A CA 1
ATOM 703 C C . TRP A 1 95 ? 5.108 14.472 -0.737 1.00 97.88 95 TRP A C 1
ATOM 705 O O . TRP A 1 95 ? 5.855 14.738 -1.675 1.00 97.88 95 TRP A O 1
ATOM 715 N N . LEU A 1 96 ? 3.794 14.707 -0.794 1.00 97.75 96 LEU A N 1
ATOM 716 C CA . LEU A 1 96 ? 3.130 15.254 -1.982 1.00 97.75 96 LEU A CA 1
ATOM 717 C C . LEU A 1 96 ? 3.603 16.668 -2.338 1.00 97.75 96 LEU A C 1
ATOM 719 O O . LEU A 1 96 ? 3.565 17.037 -3.505 1.00 97.75 96 LEU A O 1
ATOM 723 N N . ARG A 1 97 ? 4.020 17.466 -1.347 1.00 96.12 97 ARG A N 1
ATOM 724 C CA . ARG A 1 97 ? 4.474 18.842 -1.576 1.00 96.12 97 ARG A CA 1
ATOM 725 C C . ARG A 1 97 ? 5.897 18.908 -2.124 1.00 96.12 97 ARG A C 1
ATOM 727 O O . ARG A 1 97 ? 6.167 19.768 -2.951 1.00 96.12 97 ARG A O 1
ATOM 734 N N . GLY A 1 98 ? 6.801 18.076 -1.608 1.00 92.06 98 GLY A N 1
ATOM 735 C CA . GLY A 1 98 ? 8.237 18.226 -1.868 1.00 92.06 98 GLY A CA 1
ATOM 736 C C . GLY A 1 98 ? 8.920 17.017 -2.493 1.00 92.06 98 GLY A C 1
ATOM 737 O O . GLY A 1 98 ? 9.862 17.190 -3.253 1.00 92.06 98 GLY A O 1
ATOM 738 N N . GLY A 1 99 ? 8.465 15.801 -2.193 1.00 95.25 99 GLY A N 1
ATOM 739 C CA . GLY A 1 99 ? 9.193 14.588 -2.563 1.00 95.25 99 GLY A CA 1
ATOM 740 C C . GLY A 1 99 ? 8.696 13.913 -3.838 1.00 95.25 99 GLY A C 1
ATOM 741 O O . GLY A 1 99 ? 9.496 13.434 -4.636 1.00 95.25 99 GLY A O 1
ATOM 742 N N . ILE A 1 100 ? 7.381 13.921 -4.081 1.00 97.50 100 ILE A N 1
ATOM 743 C CA . ILE A 1 100 ? 6.789 13.165 -5.195 1.00 97.50 100 ILE A CA 1
ATOM 744 C C . ILE A 1 100 ? 7.289 13.615 -6.573 1.00 97.50 100 ILE A C 1
ATOM 746 O O . ILE A 1 100 ? 7.329 12.794 -7.479 1.00 97.50 100 ILE A O 1
ATOM 750 N N . GLY A 1 101 ? 7.694 14.879 -6.736 1.00 97.00 101 GLY A N 1
ATOM 751 C CA . GLY A 1 101 ? 8.161 15.416 -8.019 1.00 97.00 101 GLY A CA 1
ATOM 752 C C . GLY A 1 101 ? 9.433 14.735 -8.533 1.00 97.00 101 GLY A C 1
ATOM 753 O O . GLY A 1 101 ? 9.472 14.331 -9.689 1.00 97.00 101 GLY A O 1
ATOM 754 N N . GLY A 1 102 ? 10.428 14.543 -7.660 1.00 96.00 102 GLY A N 1
ATOM 755 C CA . GLY A 1 102 ? 11.700 13.888 -7.994 1.00 96.00 102 GLY A CA 1
ATOM 756 C C . GLY A 1 102 ? 11.682 12.365 -7.844 1.00 96.00 102 GLY A C 1
ATOM 757 O O . GLY A 1 102 ? 12.705 11.713 -8.027 1.00 96.00 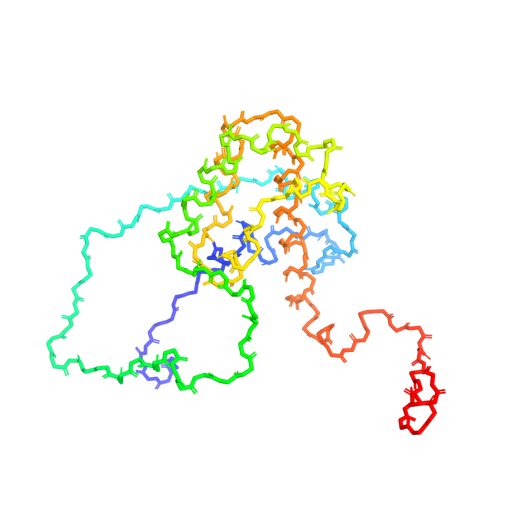102 GLY A O 1
ATOM 758 N N . TYR A 1 103 ? 10.535 11.772 -7.492 1.00 97.75 103 TYR A N 1
ATOM 759 C CA . TYR A 1 103 ? 10.461 10.345 -7.173 1.00 97.75 103 TYR A CA 1
ATOM 760 C C . TYR A 1 103 ? 10.897 9.452 -8.341 1.00 97.75 103 TYR A C 1
ATOM 762 O O . TYR A 1 103 ? 11.585 8.460 -8.126 1.00 97.75 103 TYR A O 1
ATOM 770 N N . ALA A 1 104 ? 10.538 9.812 -9.577 1.00 97.50 104 ALA A N 1
ATOM 771 C CA . ALA A 1 104 ? 10.890 9.020 -10.756 1.00 97.50 104 ALA A CA 1
ATOM 772 C C . ALA A 1 104 ? 12.409 8.844 -10.918 1.00 97.50 104 ALA A C 1
ATOM 774 O O . ALA A 1 104 ? 12.840 7.756 -11.285 1.00 97.50 104 ALA A O 1
ATOM 775 N N . ASP A 1 105 ? 13.195 9.860 -10.563 1.00 97.19 105 ASP A N 1
ATOM 776 C CA . ASP A 1 105 ? 14.639 9.894 -10.817 1.00 97.19 105 ASP A CA 1
ATOM 777 C C . ASP A 1 105 ? 15.475 9.440 -9.613 1.00 97.19 105 ASP A C 1
ATOM 779 O O . ASP A 1 105 ? 16.613 9.008 -9.775 1.00 97.19 105 ASP A O 1
ATOM 783 N N . HIS A 1 106 ? 14.926 9.535 -8.398 1.00 95.75 106 HIS A N 1
ATOM 784 C CA . HIS A 1 106 ? 15.703 9.361 -7.165 1.00 95.75 106 HIS A CA 1
ATOM 785 C C . HIS A 1 106 ? 15.292 8.154 -6.317 1.00 95.75 106 HIS A C 1
ATOM 787 O O . HIS A 1 106 ? 15.951 7.866 -5.324 1.00 95.75 106 HIS A O 1
ATOM 793 N N . HIS A 1 107 ? 14.225 7.430 -6.671 1.00 93.12 107 HIS A N 1
ATOM 794 C CA . HIS A 1 107 ? 13.725 6.323 -5.841 1.00 93.12 107 HIS A CA 1
ATOM 795 C C . HIS A 1 107 ? 14.697 5.145 -5.673 1.00 93.12 107 HIS A C 1
ATOM 797 O O . HIS A 1 107 ? 14.526 4.374 -4.728 1.00 93.12 107 HIS A O 1
ATOM 803 N N . ASP A 1 108 ? 15.696 5.029 -6.549 1.00 94.38 108 ASP A N 1
ATOM 804 C CA . ASP A 1 108 ? 16.745 4.006 -6.481 1.00 94.38 108 ASP A CA 1
ATOM 805 C C . ASP A 1 108 ? 17.995 4.470 -5.704 1.00 94.38 108 ASP A C 1
ATOM 807 O O . ASP A 1 108 ? 18.872 3.659 -5.399 1.00 94.38 108 ASP A O 1
ATOM 811 N N . ASP A 1 109 ? 18.088 5.755 -5.338 1.00 94.19 109 ASP A N 1
ATOM 812 C CA . ASP A 1 109 ? 19.172 6.272 -4.500 1.00 94.19 109 ASP A CA 1
ATOM 813 C C . ASP A 1 109 ? 18.892 5.982 -3.018 1.00 94.19 109 ASP A C 1
ATOM 815 O O . ASP A 1 109 ? 18.173 6.710 -2.326 1.00 94.19 109 ASP A O 1
ATOM 819 N N . LEU A 1 110 ? 19.498 4.900 -2.521 1.00 90.88 110 LEU A N 1
ATOM 820 C CA . LEU A 1 110 ? 19.376 4.473 -1.127 1.00 90.88 110 LEU A CA 1
ATOM 821 C C . LEU A 1 110 ? 19.872 5.529 -0.127 1.00 90.88 110 LEU A C 1
ATOM 823 O O . LEU A 1 110 ? 19.312 5.629 0.964 1.00 90.88 110 LEU A O 1
ATOM 827 N N . ALA A 1 111 ? 20.910 6.300 -0.467 1.00 94.56 111 ALA A N 1
ATOM 828 C CA . ALA A 1 111 ? 21.461 7.319 0.426 1.00 94.56 111 ALA A CA 1
ATOM 829 C C . ALA A 1 111 ? 20.621 8.606 0.412 1.00 94.56 111 ALA A C 1
ATOM 831 O O . ALA A 1 111 ? 20.540 9.297 1.428 1.00 94.56 111 ALA A O 1
ATOM 832 N N . GLY A 1 112 ? 19.979 8.904 -0.721 1.00 90.44 112 GLY A N 1
ATOM 833 C CA . GLY A 1 112 ? 19.163 10.100 -0.934 1.00 90.44 112 GLY A CA 1
ATOM 834 C C . GLY A 1 112 ? 17.816 10.115 -0.204 1.00 90.44 112 GLY A C 1
ATOM 835 O O . GLY A 1 112 ? 17.182 11.166 -0.133 1.00 90.44 112 GLY A O 1
ATOM 836 N N . ASP A 1 113 ? 17.367 8.981 0.346 1.00 89.19 113 ASP A N 1
ATOM 837 C CA . ASP A 1 113 ? 16.113 8.856 1.109 1.00 89.19 113 ASP A CA 1
ATOM 838 C C . ASP A 1 113 ? 14.872 9.423 0.386 1.00 89.19 113 ASP A C 1
ATOM 840 O O . ASP A 1 113 ? 13.939 9.967 0.980 1.00 89.19 113 ASP A O 1
ATOM 844 N N . ALA A 1 114 ? 14.837 9.288 -0.936 1.00 94.75 114 ALA A N 1
ATOM 845 C CA . ALA A 1 114 ? 13.835 9.929 -1.777 1.00 94.75 114 ALA A CA 1
ATOM 846 C C . ALA A 1 114 ? 12.549 9.095 -1.923 1.00 94.75 114 ALA A C 1
ATOM 848 O O . ALA A 1 114 ? 11.942 9.065 -2.990 1.00 94.75 114 ALA A O 1
ATOM 849 N N . THR A 1 115 ? 12.111 8.393 -0.871 1.00 96.50 115 THR A N 1
ATOM 850 C CA . THR A 1 115 ? 10.867 7.601 -0.891 1.00 96.50 115 THR A CA 1
ATOM 851 C C . THR A 1 115 ? 9.808 8.171 0.047 1.00 96.50 115 THR A C 1
ATOM 853 O O . THR A 1 115 ? 10.090 8.911 0.984 1.00 96.50 115 THR A O 1
ATOM 856 N N . SER A 1 116 ? 8.549 7.779 -0.164 1.00 96.75 116 SER A N 1
ATOM 857 C CA . SER A 1 116 ? 7.428 8.296 0.632 1.00 96.75 116 SER A CA 1
ATOM 858 C C . SER A 1 116 ? 7.468 7.936 2.123 1.00 96.75 116 SER A C 1
ATOM 860 O O . SER A 1 116 ? 6.828 8.611 2.928 1.00 96.75 116 SER A O 1
ATOM 862 N N . ARG A 1 117 ? 8.156 6.844 2.494 1.00 94.94 117 ARG A N 1
ATOM 863 C CA . ARG A 1 117 ? 8.122 6.239 3.841 1.00 94.94 117 ARG A CA 1
ATOM 864 C C . ARG A 1 117 ? 6.705 5.938 4.377 1.00 94.94 117 ARG A C 1
ATOM 866 O O . ARG A 1 117 ? 6.505 5.841 5.584 1.00 94.94 117 ARG A O 1
ATOM 873 N N . LEU A 1 118 ? 5.718 5.751 3.492 1.00 96.62 118 LEU A N 1
ATOM 874 C CA . LEU A 1 118 ? 4.309 5.496 3.851 1.00 96.62 118 LEU A CA 1
ATOM 875 C C . LEU A 1 118 ? 3.950 4.004 3.982 1.00 96.62 118 LEU A C 1
ATOM 877 O O . LEU A 1 118 ? 2.787 3.666 4.202 1.00 96.62 118 LEU A O 1
ATOM 881 N N . SER A 1 119 ? 4.913 3.091 3.830 1.00 95.69 119 SER A N 1
ATOM 882 C CA . SER A 1 119 ? 4.661 1.647 3.904 1.00 95.69 119 SER A CA 1
ATOM 883 C C . SER A 1 119 ? 4.018 1.175 5.222 1.00 95.69 119 SER A C 1
ATOM 885 O O . SER A 1 119 ? 3.029 0.443 5.122 1.00 95.69 119 SER A O 1
ATOM 887 N N . PRO A 1 120 ? 4.455 1.588 6.437 1.00 94.75 120 PRO A N 1
ATOM 888 C CA . PRO A 1 120 ? 3.789 1.159 7.671 1.00 94.75 120 PRO A CA 1
ATOM 889 C C . PRO A 1 120 ? 2.371 1.731 7.782 1.00 94.75 120 PRO A C 1
ATOM 891 O O . PRO A 1 120 ? 1.461 1.044 8.239 1.00 94.75 120 PRO A O 1
ATOM 894 N N . ASP A 1 121 ? 2.159 2.952 7.290 1.00 96.06 121 ASP A N 1
ATOM 895 C CA . ASP A 1 121 ? 0.854 3.614 7.311 1.00 96.06 121 ASP A CA 1
ATOM 896 C C . ASP A 1 121 ? -0.166 2.898 6.419 1.00 96.06 121 ASP A C 1
ATOM 898 O O . ASP A 1 121 ? -1.326 2.727 6.793 1.00 96.06 121 ASP A O 1
ATOM 902 N N . LEU A 1 122 ? 0.281 2.436 5.249 1.00 96.19 122 LEU A N 1
ATOM 903 C CA . LEU A 1 122 ? -0.507 1.617 4.329 1.00 96.19 122 LEU A CA 1
ATOM 904 C C . LEU A 1 122 ? -0.725 0.185 4.826 1.00 96.19 122 LEU A C 1
ATOM 906 O O . LEU A 1 122 ? -1.721 -0.441 4.460 1.00 96.19 122 LEU A O 1
ATOM 910 N N . HIS A 1 123 ? 0.219 -0.370 5.585 1.00 94.75 123 HIS A N 1
ATOM 911 C CA . HIS A 1 123 ? 0.097 -1.710 6.156 1.00 94.75 123 HIS A CA 1
ATOM 912 C C . HIS A 1 123 ? -0.922 -1.732 7.302 1.00 94.75 123 HIS A C 1
ATOM 914 O O . HIS A 1 123 ? -1.802 -2.586 7.321 1.00 94.75 123 HIS A O 1
ATOM 920 N N . LEU A 1 124 ? -0.850 -0.749 8.203 1.00 93.56 124 LEU A N 1
ATOM 921 C CA . LEU A 1 124 ? -1.721 -0.633 9.378 1.00 93.56 124 LEU A CA 1
ATOM 922 C C . LEU A 1 124 ? -3.080 0.026 9.081 1.00 93.56 124 LEU A C 1
ATOM 924 O O . LEU A 1 124 ? -3.878 0.222 9.992 1.00 93.56 124 LEU A O 1
ATOM 928 N N . GLY A 1 125 ? -3.349 0.403 7.827 1.00 94.25 125 GLY A N 1
ATOM 929 C CA . GLY A 1 125 ? -4.610 1.039 7.431 1.00 94.25 125 GLY A CA 1
ATOM 930 C C . GLY A 1 125 ? -4.776 2.483 7.921 1.00 94.25 125 GLY A C 1
ATOM 931 O O . GLY A 1 125 ? -5.884 3.012 7.891 1.00 94.25 125 GLY A O 1
ATOM 932 N N . ALA A 1 126 ? -3.691 3.142 8.342 1.00 96.12 126 ALA A N 1
ATOM 933 C CA . ALA A 1 126 ? -3.690 4.555 8.725 1.00 96.12 126 ALA A CA 1
ATOM 934 C C . ALA A 1 126 ? -3.846 5.498 7.516 1.00 96.12 126 ALA A C 1
ATOM 936 O O . ALA A 1 126 ? -4.216 6.659 7.681 1.00 96.12 126 ALA A O 1
ATOM 937 N N . LEU A 1 127 ? -3.569 5.009 6.301 1.00 96.31 127 LEU A N 1
ATOM 938 C CA . LEU A 1 127 ? -3.834 5.700 5.040 1.00 96.31 127 LEU A CA 1
ATOM 939 C C . LEU A 1 127 ? -4.574 4.791 4.062 1.00 96.31 127 LEU A C 1
ATOM 941 O O . LEU A 1 127 ? -4.271 3.605 3.940 1.00 96.31 127 LEU A O 1
ATOM 945 N N . SER A 1 128 ? -5.501 5.376 3.300 1.00 96.12 128 SER A N 1
ATOM 946 C CA . SER A 1 128 ? -6.187 4.670 2.220 1.00 96.12 128 SER A CA 1
ATOM 947 C C . SER A 1 128 ? -5.350 4.696 0.934 1.00 96.12 128 SER A C 1
ATOM 949 O O . SER A 1 128 ? -5.052 5.783 0.434 1.00 96.12 128 SER A O 1
ATOM 951 N N . PRO A 1 129 ? -5.033 3.545 0.315 1.00 97.19 129 PRO A N 1
ATOM 952 C CA . PRO A 1 129 ? -4.302 3.529 -0.954 1.00 97.19 129 PRO A CA 1
ATOM 953 C C . PRO A 1 129 ? -5.100 4.190 -2.091 1.00 97.19 129 PRO A C 1
ATOM 955 O O . PRO A 1 129 ? -4.519 4.842 -2.955 1.00 97.19 129 PRO A O 1
ATOM 958 N N . VAL A 1 130 ? -6.435 4.106 -2.050 1.00 97.06 130 VAL A N 1
ATOM 959 C CA . VAL A 1 130 ? -7.333 4.816 -2.975 1.00 97.06 130 VAL A CA 1
ATOM 960 C C . VAL A 1 130 ? -7.150 6.333 -2.863 1.00 97.06 130 VAL A C 1
ATOM 962 O O . VAL A 1 130 ? -7.001 7.014 -3.876 1.00 97.06 130 VAL A O 1
ATOM 965 N N . GLU A 1 131 ? -7.099 6.872 -1.640 1.00 96.88 131 GLU A N 1
ATOM 966 C CA . GLU A 1 131 ? -6.837 8.300 -1.416 1.00 96.88 131 GLU A CA 1
ATOM 967 C C . GLU A 1 131 ? -5.473 8.723 -1.978 1.00 96.88 131 GLU A C 1
ATOM 969 O O . GLU A 1 131 ? -5.363 9.783 -2.601 1.00 96.88 131 GLU A O 1
ATOM 974 N N . LEU A 1 132 ? -4.443 7.897 -1.781 1.00 98.06 132 LEU A N 1
ATOM 975 C CA . LEU A 1 132 ? -3.095 8.160 -2.281 1.00 98.06 132 LEU A CA 1
ATOM 976 C C . LEU A 1 132 ? -3.060 8.225 -3.811 1.00 98.06 132 LEU A C 1
ATOM 978 O O . LEU A 1 132 ? -2.483 9.171 -4.342 1.00 98.06 132 LEU A O 1
ATOM 982 N N . VAL A 1 133 ? -3.716 7.294 -4.515 1.00 98.19 133 VAL A N 1
ATOM 983 C CA . VAL A 1 133 ? -3.812 7.327 -5.987 1.00 98.19 133 VAL A CA 1
ATOM 984 C C . VAL A 1 133 ? -4.462 8.624 -6.463 1.00 98.19 133 VAL A C 1
ATOM 986 O O . VAL A 1 133 ? -3.922 9.296 -7.339 1.00 98.19 133 VAL A O 1
ATOM 989 N N . HIS A 1 134 ? -5.587 9.021 -5.865 1.00 98.19 134 HIS A N 1
ATOM 990 C CA . HIS A 1 134 ? -6.289 10.255 -6.235 1.00 98.19 134 HIS A CA 1
ATOM 991 C C . HIS A 1 134 ? -5.476 11.519 -5.949 1.00 98.19 134 HIS A C 1
ATOM 993 O O . HIS A 1 134 ? -5.495 12.472 -6.726 1.00 98.19 134 HIS A O 1
ATOM 999 N N . ARG A 1 135 ? -4.759 11.573 -4.823 1.00 98.12 135 ARG A N 1
ATOM 1000 C CA . ARG A 1 135 ? -3.885 12.712 -4.500 1.00 98.12 135 ARG A CA 1
ATOM 1001 C C . ARG A 1 135 ? -2.653 12.768 -5.406 1.00 98.12 135 ARG A C 1
ATOM 1003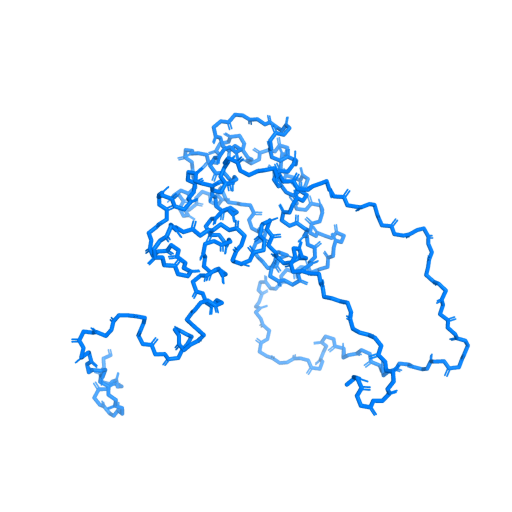 O O . ARG A 1 135 ? -2.313 13.854 -5.858 1.00 98.12 135 ARG A O 1
ATOM 1010 N N . ALA A 1 136 ? -2.038 11.628 -5.714 1.00 98.19 136 ALA A N 1
ATOM 1011 C CA . ALA A 1 136 ? -0.899 11.555 -6.624 1.00 98.19 136 ALA A CA 1
ATOM 1012 C C . ALA A 1 136 ? -1.293 11.950 -8.055 1.00 98.19 136 ALA A C 1
ATOM 1014 O O . ALA A 1 136 ? -0.658 12.817 -8.640 1.00 98.19 136 ALA A O 1
ATOM 1015 N N . ARG A 1 137 ? -2.398 11.409 -8.589 1.00 97.31 137 ARG A N 1
ATOM 1016 C CA . ARG A 1 137 ? -2.908 11.781 -9.923 1.00 97.31 137 ARG A CA 1
ATOM 1017 C C . ARG A 1 137 ? -3.218 13.274 -10.046 1.00 97.31 137 ARG A C 1
ATOM 1019 O O . ARG A 1 137 ? -2.975 13.847 -11.098 1.00 97.31 137 ARG A O 1
ATOM 1026 N N . ARG A 1 138 ? -3.714 13.906 -8.975 1.00 97.56 138 ARG A N 1
ATOM 1027 C CA . ARG A 1 138 ? -3.918 15.365 -8.927 1.00 97.56 138 ARG A CA 1
ATOM 1028 C C . ARG A 1 138 ? -2.614 16.160 -8.909 1.00 97.56 138 ARG A C 1
ATOM 1030 O O . ARG A 1 138 ? -2.590 17.243 -9.476 1.00 97.56 138 ARG A O 1
ATOM 1037 N N . ALA A 1 139 ? -1.571 15.657 -8.248 1.00 96.44 139 ALA A N 1
ATOM 1038 C CA . ALA A 1 139 ? -0.247 16.280 -8.291 1.00 96.44 139 ALA A CA 1
ATOM 1039 C C . ALA A 1 139 ? 0.369 16.178 -9.699 1.00 96.44 139 ALA A C 1
ATOM 1041 O O . ALA A 1 139 ? 0.952 17.144 -10.180 1.00 96.44 139 ALA A O 1
ATOM 1042 N N . GLY A 1 140 ? 0.169 15.039 -10.369 1.00 96.88 140 GLY A N 1
ATOM 1043 C CA . GLY A 1 140 ? 0.607 14.807 -11.742 1.00 96.88 140 GLY A CA 1
ATOM 1044 C C . GLY A 1 140 ? 2.126 14.673 -11.896 1.00 96.88 140 GLY A C 1
ATOM 1045 O O . GLY A 1 140 ? 2.894 14.781 -10.940 1.00 96.88 140 GLY A O 1
ATOM 1046 N N . GLY A 1 141 ? 2.551 14.409 -13.130 1.00 98.00 141 GLY A N 1
ATOM 1047 C CA . GLY A 1 141 ? 3.958 14.301 -13.509 1.00 98.00 141 GLY A CA 1
ATOM 1048 C C . GLY A 1 141 ? 4.591 12.917 -13.289 1.00 98.00 141 GLY A C 1
ATOM 1049 O O . GLY A 1 141 ? 3.994 12.042 -12.652 1.00 98.00 141 GLY A O 1
ATOM 1050 N N . PRO A 1 142 ? 5.822 12.715 -13.799 1.00 98.06 142 PRO A N 1
ATOM 1051 C CA . PRO A 1 142 ? 6.466 11.400 -13.852 1.00 98.06 142 PRO A CA 1
ATOM 1052 C C . PRO A 1 142 ? 6.634 10.742 -12.481 1.00 98.06 142 PRO A C 1
ATOM 1054 O O . PRO A 1 142 ? 6.393 9.547 -12.320 1.00 98.06 142 PRO A O 1
ATOM 1057 N N . GLY A 1 143 ? 6.993 11.521 -11.458 1.00 98.25 143 GLY A N 1
ATOM 1058 C CA . GLY A 1 143 ? 7.141 10.999 -10.103 1.00 98.25 143 GLY A CA 1
ATOM 1059 C C . GLY A 1 143 ? 5.815 10.556 -9.473 1.00 98.25 143 GLY A C 1
ATOM 1060 O O . GLY A 1 143 ? 5.772 9.544 -8.770 1.00 98.25 143 GLY A O 1
ATOM 1061 N N . ALA A 1 144 ? 4.699 11.220 -9.794 1.00 98.38 144 ALA A N 1
ATOM 1062 C CA . ALA A 1 144 ? 3.379 10.764 -9.367 1.00 98.38 144 ALA A CA 1
ATOM 1063 C C . ALA A 1 144 ? 2.955 9.467 -10.070 1.00 98.38 144 ALA A C 1
ATOM 1065 O O . ALA A 1 144 ? 2.409 8.573 -9.423 1.00 98.38 144 ALA A O 1
ATOM 1066 N N . GLU A 1 145 ? 3.236 9.332 -11.367 1.00 98.44 145 GLU A N 1
ATOM 1067 C CA . GLU A 1 145 ? 2.981 8.104 -12.130 1.00 98.44 145 GLU A CA 1
ATOM 1068 C C . GLU A 1 145 ? 3.814 6.928 -11.606 1.00 98.44 145 GLU A C 1
ATOM 1070 O O . GLU A 1 145 ? 3.274 5.843 -11.362 1.00 98.44 145 GLU A O 1
ATOM 1075 N N . ALA A 1 146 ? 5.104 7.159 -11.343 1.00 98.31 146 ALA A N 1
ATOM 1076 C CA . ALA A 1 146 ? 5.993 6.185 -10.720 1.00 98.31 146 ALA A CA 1
ATOM 1077 C C . ALA A 1 146 ? 5.478 5.763 -9.334 1.00 98.31 146 ALA A C 1
ATOM 1079 O O . ALA A 1 146 ? 5.435 4.572 -9.022 1.00 98.31 146 ALA A O 1
ATOM 1080 N N . PHE A 1 147 ? 4.997 6.708 -8.521 1.00 98.56 147 PHE A N 1
ATOM 1081 C CA . PHE A 1 147 ? 4.412 6.402 -7.216 1.00 98.56 147 PHE A CA 1
ATOM 1082 C C . PHE A 1 147 ? 3.113 5.583 -7.325 1.00 98.56 147 PHE A C 1
ATOM 1084 O O . PHE A 1 147 ? 2.944 4.592 -6.613 1.00 98.56 147 PHE A O 1
ATOM 1091 N N . VAL A 1 148 ? 2.210 5.927 -8.251 1.00 98.62 148 VAL A N 1
ATOM 1092 C CA . VAL A 1 148 ? 0.982 5.149 -8.507 1.00 98.62 148 VAL A CA 1
ATOM 1093 C C . VAL A 1 148 ? 1.314 3.729 -8.972 1.00 98.62 148 VAL A C 1
ATOM 1095 O O . VAL A 1 148 ? 0.665 2.776 -8.536 1.00 98.62 148 VAL A O 1
ATOM 1098 N N . ARG A 1 149 ? 2.360 3.552 -9.787 1.00 98.69 149 ARG A N 1
ATOM 1099 C CA . ARG A 1 149 ? 2.859 2.227 -10.176 1.00 98.69 149 ARG A CA 1
ATOM 1100 C C . ARG A 1 149 ? 3.304 1.395 -8.967 1.00 98.69 149 ARG A C 1
ATOM 1102 O O . ARG A 1 149 ? 3.033 0.197 -8.944 1.00 98.69 149 ARG A O 1
ATOM 1109 N N . GLN A 1 150 ? 3.910 1.999 -7.942 1.00 98.38 150 GLN A N 1
ATOM 1110 C CA . GLN A 1 150 ? 4.252 1.289 -6.699 1.00 98.38 150 GLN A CA 1
ATOM 1111 C C . GLN A 1 150 ? 3.017 0.883 -5.880 1.00 98.38 150 GLN A C 1
ATOM 1113 O O . GLN A 1 150 ? 2.987 -0.196 -5.286 1.00 98.38 150 GLN A O 1
ATOM 1118 N N . LEU A 1 151 ? 1.950 1.687 -5.891 1.00 98.31 151 LEU A N 1
ATOM 1119 C CA . LEU A 1 151 ? 0.671 1.281 -5.291 1.00 98.31 151 LEU A CA 1
ATOM 1120 C C . LEU A 1 151 ? 0.050 0.096 -6.045 1.00 98.31 151 LEU A C 1
ATOM 1122 O O . LEU A 1 151 ? -0.469 -0.824 -5.416 1.00 98.31 151 LEU A O 1
ATOM 1126 N N . ALA A 1 152 ? 0.177 0.055 -7.373 1.00 98.56 152 ALA A N 1
ATOM 1127 C CA . ALA A 1 152 ? -0.232 -1.107 -8.158 1.00 98.56 152 ALA A CA 1
ATOM 1128 C C . ALA A 1 152 ? 0.632 -2.348 -7.868 1.00 98.56 152 ALA A C 1
ATOM 1130 O O . ALA A 1 152 ? 0.109 -3.459 -7.852 1.00 98.56 152 ALA A O 1
ATOM 1131 N N . TRP A 1 153 ? 1.934 -2.193 -7.592 1.00 98.50 153 TRP A N 1
ATOM 1132 C CA . TRP A 1 153 ? 2.783 -3.299 -7.123 1.00 98.50 153 TRP A CA 1
ATOM 1133 C C . TRP A 1 153 ? 2.281 -3.885 -5.808 1.00 98.50 153 TRP A C 1
ATOM 1135 O O . TRP A 1 153 ? 2.296 -5.103 -5.622 1.00 98.50 153 TRP A O 1
ATOM 1145 N N . ARG A 1 154 ? 1.803 -3.033 -4.900 1.00 97.94 154 ARG A N 1
ATOM 1146 C CA . ARG A 1 154 ? 1.192 -3.484 -3.652 1.00 97.94 154 ARG A CA 1
ATOM 1147 C C . ARG A 1 154 ? -0.050 -4.337 -3.928 1.00 97.94 154 ARG A C 1
ATOM 1149 O O . ARG A 1 154 ? -0.149 -5.442 -3.402 1.00 97.94 154 ARG A O 1
ATOM 1156 N N . ASP A 1 155 ? -0.958 -3.872 -4.785 1.00 97.88 155 ASP A N 1
ATOM 1157 C CA . ASP A 1 155 ? -2.154 -4.635 -5.175 1.00 97.88 155 ASP A CA 1
ATOM 1158 C C . ASP A 1 155 ? -1.808 -5.935 -5.928 1.00 97.88 155 ASP A C 1
ATOM 1160 O O . ASP A 1 155 ? -2.454 -6.964 -5.718 1.00 97.88 155 ASP A O 1
ATOM 1164 N N . PHE A 1 156 ? -0.754 -5.925 -6.751 1.00 98.12 156 PHE A N 1
ATOM 1165 C CA . PHE A 1 156 ? -0.256 -7.111 -7.450 1.00 98.12 156 PHE A CA 1
ATOM 1166 C C . PHE A 1 156 ? 0.141 -8.227 -6.474 1.00 98.12 156 PHE A C 1
ATOM 1168 O O . PHE A 1 156 ? -0.243 -9.382 -6.661 1.00 98.12 156 PHE A O 1
ATOM 1175 N N . HIS A 1 157 ? 0.866 -7.901 -5.403 1.00 96.81 157 HIS A N 1
ATOM 1176 C CA . HIS A 1 157 ? 1.242 -8.901 -4.401 1.00 96.81 157 HIS A CA 1
ATOM 1177 C C . HIS A 1 157 ? 0.036 -9.373 -3.580 1.00 96.81 157 HIS A C 1
ATOM 1179 O O . HIS A 1 157 ? -0.068 -10.565 -3.291 1.00 96.81 157 HIS A O 1
ATOM 1185 N N . HIS A 1 158 ? -0.924 -8.485 -3.288 1.00 96.06 158 HIS A N 1
ATOM 1186 C CA . HIS A 1 158 ? -2.195 -8.881 -2.669 1.00 96.06 158 HIS A CA 1
ATOM 1187 C C . HIS A 1 158 ? -2.974 -9.875 -3.537 1.00 96.06 158 HIS A C 1
ATOM 1189 O O . HIS A 1 158 ? -3.451 -10.878 -3.012 1.00 96.06 158 HIS A O 1
ATOM 1195 N N . GLN A 1 159 ? -3.070 -9.669 -4.858 1.00 9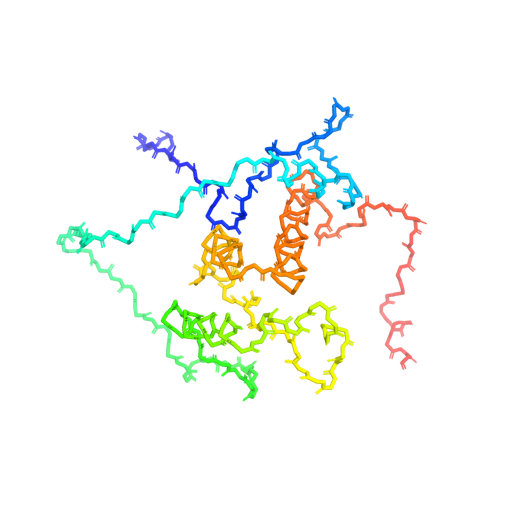5.75 159 GLN A N 1
ATOM 1196 C CA . GLN A 1 159 ? -3.760 -10.639 -5.723 1.00 95.75 159 GLN A CA 1
ATOM 1197 C C . GLN A 1 159 ? -2.991 -11.949 -5.916 1.00 95.75 159 GLN A C 1
ATOM 1199 O O . GLN A 1 159 ? -3.634 -12.992 -6.014 1.00 95.75 159 GLN A O 1
ATOM 1204 N N . VAL A 1 160 ? -1.649 -11.936 -5.900 1.00 96.31 160 VAL A N 1
ATOM 1205 C CA . VAL A 1 160 ? -0.867 -13.187 -5.897 1.00 96.31 160 VAL A CA 1
ATOM 1206 C C . VAL A 1 160 ? -1.174 -13.983 -4.632 1.00 96.31 160 VAL A C 1
ATOM 1208 O O . VAL A 1 160 ? -1.503 -15.163 -4.726 1.00 96.31 160 VAL A O 1
ATOM 1211 N N . LEU A 1 161 ? -1.111 -13.347 -3.459 1.00 95.94 161 LEU A N 1
ATOM 1212 C CA . LEU A 1 161 ? -1.328 -14.035 -2.188 1.00 95.94 161 LEU A CA 1
ATOM 1213 C C . LEU A 1 161 ? -2.777 -14.512 -2.026 1.00 95.94 161 LEU A C 1
ATOM 1215 O O . LEU A 1 161 ? -3.000 -15.611 -1.529 1.00 95.94 161 LEU A O 1
ATOM 1219 N N . ALA A 1 162 ? -3.758 -13.737 -2.495 1.00 94.94 162 ALA A N 1
ATOM 1220 C CA . ALA A 1 162 ? -5.158 -14.157 -2.488 1.00 94.94 162 ALA A CA 1
ATOM 1221 C C . ALA A 1 162 ? -5.398 -15.396 -3.368 1.00 94.94 162 ALA A C 1
ATOM 1223 O O . ALA A 1 162 ? -6.131 -16.298 -2.971 1.00 94.94 162 ALA A O 1
ATOM 1224 N N . ALA A 1 163 ? -4.764 -15.467 -4.544 1.00 95.38 163 ALA A N 1
ATOM 1225 C CA . ALA A 1 163 ? -4.889 -16.614 -5.442 1.00 95.38 163 ALA A CA 1
ATOM 1226 C C . ALA A 1 163 ? -4.029 -17.814 -5.009 1.00 95.38 163 ALA A C 1
ATOM 1228 O O . ALA A 1 163 ? -4.394 -18.963 -5.260 1.00 95.38 163 ALA A O 1
ATOM 1229 N N . ARG A 1 164 ? -2.883 -17.584 -4.359 1.00 95.38 164 ARG A N 1
ATOM 1230 C CA . ARG A 1 164 ? -1.989 -18.629 -3.835 1.00 95.38 164 ARG A CA 1
ATOM 1231 C C . ARG A 1 164 ? -1.628 -18.367 -2.367 1.00 95.38 164 ARG A C 1
ATOM 1233 O O . ARG A 1 164 ? -0.493 -17.989 -2.082 1.00 95.38 164 ARG A O 1
ATOM 1240 N N . PRO A 1 165 ? -2.535 -18.649 -1.415 1.00 96.00 165 PRO A N 1
ATOM 1241 C CA . PRO A 1 165 ? -2.285 -18.397 0.010 1.00 96.00 165 PRO A CA 1
ATOM 1242 C C . PRO A 1 165 ? -1.047 -19.119 0.565 1.00 96.00 165 PRO A C 1
ATOM 1244 O O . PRO A 1 165 ? -0.338 -18.590 1.424 1.00 96.00 165 PRO A O 1
ATOM 1247 N N . HIS A 1 166 ? -0.743 -20.306 0.028 1.00 94.81 166 HIS A N 1
ATOM 1248 C CA . HIS A 1 166 ? 0.428 -21.100 0.410 1.00 94.81 166 HIS A CA 1
ATOM 1249 C C . HIS A 1 166 ? 1.765 -20.441 0.050 1.00 94.81 166 HIS A C 1
ATOM 1251 O O . HIS A 1 166 ? 2.775 -20.797 0.648 1.00 94.81 166 HIS A O 1
ATOM 1257 N N . ALA A 1 167 ? 1.783 -19.449 -0.850 1.00 93.69 167 ALA A N 1
ATOM 1258 C CA . ALA A 1 167 ? 2.997 -18.715 -1.211 1.00 93.69 167 ALA A CA 1
ATOM 1259 C C . ALA A 1 167 ? 3.608 -17.924 -0.037 1.00 93.69 167 ALA A C 1
ATOM 1261 O O . ALA A 1 167 ? 4.728 -17.437 -0.138 1.00 93.69 167 ALA A O 1
ATOM 1262 N N . SER A 1 168 ? 2.879 -17.786 1.076 1.00 93.56 168 SER A N 1
ATOM 1263 C CA . SER A 1 168 ? 3.395 -17.200 2.318 1.00 93.56 168 SER A CA 1
ATOM 1264 C C . SER A 1 168 ? 4.356 -18.117 3.083 1.00 93.56 168 SER A C 1
ATOM 1266 O O . SER A 1 168 ? 5.139 -17.624 3.888 1.00 93.56 168 SER A O 1
ATOM 1268 N N . ALA A 1 169 ? 4.296 -19.430 2.846 1.00 92.19 169 ALA A N 1
ATOM 1269 C CA . ALA A 1 169 ? 5.059 -20.437 3.590 1.00 92.19 169 ALA A CA 1
ATOM 1270 C C . ALA A 1 169 ? 5.783 -21.454 2.692 1.00 92.19 169 ALA A C 1
ATOM 1272 O O . ALA A 1 169 ? 6.594 -22.235 3.180 1.00 92.19 169 ALA A O 1
ATOM 1273 N N . ALA A 1 170 ? 5.479 -21.470 1.396 1.00 89.88 170 ALA A N 1
ATOM 1274 C CA . ALA A 1 170 ? 6.065 -22.372 0.418 1.00 89.88 170 ALA A CA 1
ATOM 1275 C C . ALA A 1 170 ? 6.377 -21.625 -0.880 1.00 89.88 170 ALA A C 1
ATOM 1277 O O . ALA A 1 170 ? 5.740 -20.619 -1.201 1.00 89.88 170 ALA A O 1
ATOM 1278 N N . ASP A 1 171 ? 7.325 -22.148 -1.654 1.00 90.81 171 ASP A N 1
ATOM 1279 C CA . ASP A 1 171 ? 7.706 -21.551 -2.929 1.00 90.81 171 ASP A CA 1
ATOM 1280 C C . ASP A 1 171 ? 6.502 -21.443 -3.868 1.00 90.81 171 ASP A C 1
ATOM 1282 O O . ASP A 1 171 ? 5.861 -22.436 -4.221 1.00 90.81 171 ASP A O 1
ATOM 1286 N N . TYR A 1 172 ? 6.236 -20.230 -4.353 1.00 89.62 172 TYR A N 1
ATOM 1287 C CA . TYR A 1 172 ? 5.206 -19.995 -5.367 1.00 89.62 172 TYR A CA 1
ATOM 1288 C C . TYR A 1 172 ? 5.481 -20.777 -6.667 1.00 89.62 172 TYR A C 1
ATOM 1290 O O . TYR A 1 172 ? 4.557 -21.213 -7.354 1.00 89.62 172 TYR A O 1
ATOM 1298 N N . ARG A 1 173 ? 6.764 -20.971 -6.999 1.00 87.88 173 ARG A N 1
ATOM 1299 C CA . ARG A 1 173 ? 7.237 -21.860 -8.065 1.00 87.88 173 ARG A CA 1
ATOM 1300 C C . ARG A 1 173 ? 8.397 -22.673 -7.523 1.00 87.88 173 ARG A C 1
ATOM 1302 O O . ARG A 1 173 ? 9.510 -22.161 -7.454 1.00 87.88 173 ARG A O 1
ATOM 1309 N N . THR A 1 174 ? 8.130 -23.919 -7.152 1.00 84.00 174 THR A N 1
ATOM 1310 C CA . THR A 1 174 ? 9.192 -24.805 -6.679 1.00 84.00 174 THR A CA 1
ATOM 1311 C C . THR A 1 174 ? 10.240 -25.010 -7.771 1.00 84.00 174 THR A C 1
ATOM 1313 O O . THR A 1 174 ? 9.910 -25.252 -8.935 1.00 84.00 174 THR A O 1
ATOM 1316 N N . ARG A 1 175 ? 11.511 -24.916 -7.389 1.00 85.75 175 ARG A N 1
ATOM 1317 C CA . ARG A 1 175 ? 12.638 -25.423 -8.182 1.00 85.75 175 ARG A CA 1
ATOM 1318 C C . ARG A 1 175 ? 13.260 -26.661 -7.537 1.00 85.75 175 ARG A C 1
ATOM 1320 O O . ARG A 1 175 ? 14.376 -27.037 -7.873 1.00 85.75 175 ARG A O 1
ATOM 1327 N N . HIS A 1 176 ? 12.510 -27.302 -6.634 1.00 85.19 176 HIS A N 1
ATOM 1328 C CA . HIS A 1 176 ? 12.993 -28.360 -5.747 1.00 85.19 176 HIS A CA 1
ATOM 1329 C C . HIS A 1 176 ? 14.200 -27.912 -4.910 1.00 85.19 176 HIS A C 1
ATOM 1331 O O . HIS A 1 176 ? 15.115 -28.697 -4.652 1.00 85.19 176 HIS A O 1
ATOM 1337 N N . ASP A 1 177 ? 14.179 -26.644 -4.487 1.00 82.94 177 ASP A N 1
ATOM 1338 C CA . ASP A 1 177 ? 15.243 -26.038 -3.699 1.00 82.94 177 ASP A CA 1
ATOM 1339 C C . ASP A 1 177 ? 15.367 -26.739 -2.340 1.00 82.94 177 ASP A C 1
ATOM 1341 O O . ASP A 1 177 ? 14.378 -27.053 -1.670 1.00 82.94 177 ASP A O 1
ATOM 1345 N N . ARG A 1 178 ? 16.609 -27.014 -1.935 1.00 83.81 178 ARG A N 1
ATOM 1346 C CA . ARG A 1 178 ? 16.935 -27.600 -0.632 1.00 83.81 178 ARG A CA 1
ATOM 1347 C C . ARG A 1 178 ? 17.725 -26.588 0.175 1.00 83.81 178 ARG A C 1
ATOM 1349 O O . ARG A 1 178 ? 18.918 -26.395 -0.052 1.00 83.81 178 ARG A O 1
ATOM 1356 N N . TRP A 1 179 ? 17.042 -25.947 1.114 1.00 83.88 179 TRP A N 1
ATOM 1357 C CA . TRP A 1 179 ? 17.669 -25.054 2.080 1.00 83.88 179 TRP A CA 1
ATOM 1358 C C . TRP A 1 179 ? 18.577 -25.855 3.018 1.00 83.88 179 TRP A C 1
ATOM 1360 O O . TRP A 1 179 ? 18.225 -26.961 3.435 1.00 83.88 179 TRP A O 1
ATOM 1370 N N . ARG A 1 180 ? 19.754 -25.310 3.351 1.00 87.81 180 ARG A N 1
ATOM 1371 C CA . ARG A 1 180 ? 20.584 -25.872 4.426 1.00 87.81 180 ARG A CA 1
ATOM 1372 C C . ARG A 1 180 ? 19.853 -25.674 5.756 1.00 87.81 180 ARG A C 1
ATOM 1374 O O . ARG A 1 180 ? 19.229 -24.638 5.966 1.00 87.81 180 ARG A O 1
ATOM 1381 N N . THR A 1 181 ? 19.935 -26.653 6.651 1.00 85.75 181 THR A N 1
ATOM 1382 C CA . THR A 1 181 ? 19.264 -26.625 7.960 1.00 85.75 181 THR A CA 1
ATOM 1383 C C . THR A 1 181 ? 20.220 -27.033 9.078 1.00 85.75 181 THR A C 1
ATOM 1385 O O . THR A 1 181 ? 21.106 -27.860 8.855 1.00 85.75 181 THR A O 1
ATOM 1388 N N . GLY A 1 182 ? 20.001 -26.519 10.292 1.00 85.75 182 GLY A N 1
ATOM 1389 C CA . GLY A 1 182 ? 20.781 -26.870 11.485 1.00 85.75 182 GLY A CA 1
ATOM 1390 C C . GLY A 1 182 ? 22.236 -26.404 11.403 1.00 85.75 182 GLY A C 1
ATOM 1391 O O . GLY A 1 182 ? 22.523 -25.372 10.804 1.00 85.75 182 GLY A O 1
ATOM 1392 N N . ALA A 1 183 ? 23.162 -27.201 11.944 1.00 81.00 183 ALA A N 1
ATOM 1393 C CA . ALA A 1 183 ? 24.585 -26.854 12.036 1.00 81.00 183 ALA A CA 1
ATOM 1394 C C . ALA A 1 183 ? 25.234 -26.462 10.690 1.00 81.00 183 ALA A C 1
ATOM 1396 O O . ALA A 1 183 ? 26.166 -25.669 10.661 1.00 81.00 183 ALA A O 1
ATOM 1397 N N . ALA A 1 184 ? 24.729 -26.976 9.562 1.00 77.25 184 ALA A N 1
ATOM 1398 C CA . ALA A 1 184 ? 25.221 -26.624 8.226 1.00 77.25 184 ALA A CA 1
ATOM 1399 C C . ALA A 1 184 ? 24.820 -25.209 7.755 1.00 77.25 184 ALA A C 1
ATOM 1401 O O . ALA A 1 184 ? 25.382 -24.716 6.778 1.00 77.25 184 ALA A O 1
ATOM 1402 N N . ALA A 1 185 ? 23.824 -24.587 8.393 1.00 82.12 185 ALA A N 1
ATOM 1403 C CA . ALA A 1 185 ? 23.420 -23.202 8.151 1.00 82.12 185 ALA A CA 1
ATOM 1404 C C . ALA A 1 185 ? 24.101 -22.215 9.116 1.00 82.12 185 ALA A C 1
ATOM 1406 O O . ALA A 1 185 ? 24.257 -21.053 8.774 1.00 82.12 185 ALA A O 1
ATOM 1407 N N . GLU A 1 186 ? 24.510 -22.675 10.301 1.00 80.69 186 GLU A N 1
ATOM 1408 C CA . GLU A 1 186 ? 25.128 -21.851 11.357 1.00 80.69 186 GLU A CA 1
ATOM 1409 C C . GLU A 1 186 ? 26.649 -21.674 11.197 1.00 80.69 186 GLU A C 1
ATOM 1411 O O . GLU A 1 186 ? 27.268 -20.954 11.974 1.00 80.69 186 GLU A O 1
ATOM 1416 N N . ALA A 1 187 ? 27.261 -22.357 10.226 1.00 77.31 187 ALA A N 1
ATOM 1417 C CA . ALA A 1 187 ? 28.707 -22.363 10.001 1.00 77.31 187 ALA A CA 1
ATOM 1418 C C . ALA A 1 187 ? 29.220 -21.269 9.034 1.00 77.31 187 ALA A C 1
ATOM 1420 O O . ALA A 1 187 ? 30.429 -21.217 8.804 1.00 77.31 187 ALA A O 1
ATOM 1421 N N . ASP A 1 188 ? 28.329 -20.437 8.477 1.00 59.84 188 ASP A N 1
ATOM 1422 C CA . ASP A 1 188 ? 28.642 -19.283 7.607 1.00 59.84 188 ASP A CA 1
ATOM 1423 C C . ASP A 1 188 ? 28.618 -17.968 8.414 1.00 59.84 188 ASP A C 1
ATOM 1425 O O . ASP A 1 188 ? 29.471 -17.090 8.139 1.00 59.84 188 ASP A O 1
#